Protein AF-A0A8X7RUA6-F1 (afdb_monomer)

Solvent-accessible surface area (backbone atoms only — not comparable to full-atom values): 12965 Å² total; per-residue (Å²): 114,73,71,58,54,51,52,54,50,51,52,53,50,52,54,53,58,61,66,66,67,66,80,84,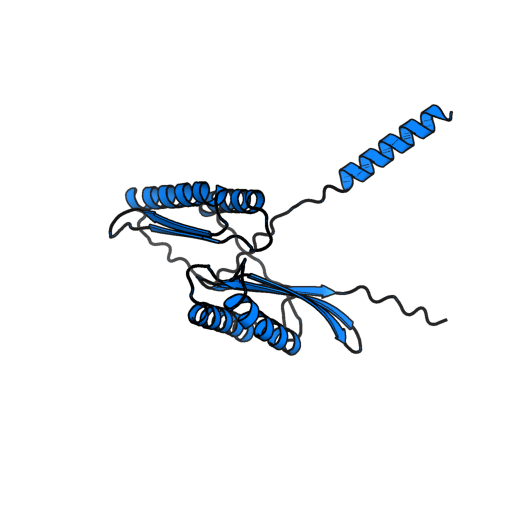72,81,81,83,81,72,79,76,96,65,88,75,74,94,74,72,82,75,45,73,65,34,53,52,14,46,53,51,23,49,51,52,48,41,63,49,19,70,80,40,60,60,52,72,35,71,25,68,54,88,91,39,54,34,78,47,69,52,76,46,69,81,88,58,53,56,69,59,36,22,52,51,47,47,53,51,62,63,44,76,82,54,90,87,87,80,85,90,82,70,76,40,84,55,70,71,59,56,57,52,54,63,61,44,45,61,54,22,35,70,42,82,97,63,39,26,44,35,76,51,74,45,82,45,80,54,100,89,49,43,32,37,43,37,39,38,41,34,39,45,86,87,48,54,47,66,58,32,44,50,45,45,50,52,35,46,44,42,46,65,76,43,79,66,42,55,18,54,55,56,52,65,40,78,45,102,57,25,36,40,35,40,37,54,42,82,48,85,73,78,78,82,77,82,126

Radius of gyration: 22.55 Å; Cα contacts (8 Å, |Δi|>4): 286; chains: 1; bounding box: 66×71×43 Å

pLDDT: mean 71.62, std 18.75, range [29.47, 96.69]

Structure (mmCIF, N/CA/C/O backbone):
data_AF-A0A8X7RUA6-F1
#
_entry.id   AF-A0A8X7RUA6-F1
#
loop_
_atom_site.group_PDB
_atom_site.id
_atom_site.type_symbol
_atom_site.label_atom_id
_atom_site.label_alt_id
_atom_site.label_comp_id
_atom_site.label_asym_id
_atom_site.label_entity_id
_atom_site.label_seq_id
_atom_site.pdbx_PDB_ins_code
_atom_site.Cartn_x
_atom_site.Cartn_y
_atom_site.Cartn_z
_atom_site.occupancy
_atom_site.B_iso_or_equiv
_atom_site.auth_seq_id
_atom_site.auth_comp_id
_atom_site.auth_asym_id
_atom_site.auth_atom_id
_atom_site.pdbx_PDB_model_num
ATOM 1 N N . MET A 1 1 ? -22.253 54.375 -2.087 1.00 59.91 1 MET A N 1
ATOM 2 C CA . MET A 1 1 ? -22.232 53.472 -0.911 1.00 59.91 1 MET A CA 1
ATOM 3 C C . MET A 1 1 ? -22.465 52.008 -1.291 1.00 59.91 1 MET A C 1
ATOM 5 O O . MET A 1 1 ? -21.627 51.181 -0.969 1.00 59.91 1 MET A O 1
ATOM 9 N N . THR A 1 2 ? -23.495 51.675 -2.072 1.00 56.97 2 THR A N 1
ATOM 10 C CA . THR A 1 2 ? -23.811 50.303 -2.539 1.00 56.97 2 THR A CA 1
ATOM 11 C C . THR A 1 2 ? -22.699 49.591 -3.330 1.00 56.97 2 THR A C 1
ATOM 13 O O . THR A 1 2 ? -22.519 48.385 -3.183 1.00 56.97 2 THR A O 1
ATOM 16 N N . ARG A 1 3 ? -21.898 50.320 -4.123 1.00 63.91 3 ARG A N 1
ATOM 17 C CA . ARG A 1 3 ? -20.756 49.747 -4.876 1.00 63.91 3 ARG A CA 1
ATOM 18 C C . ARG A 1 3 ? -19.566 49.337 -3.993 1.00 63.91 3 ARG A C 1
ATOM 20 O O . ARG A 1 3 ? -18.819 48.440 -4.349 1.00 63.91 3 ARG A O 1
ATOM 27 N N . ILE A 1 4 ? -19.398 49.973 -2.833 1.00 69.06 4 ILE A N 1
ATOM 28 C CA . ILE A 1 4 ? -18.304 49.662 -1.896 1.00 69.06 4 ILE A CA 1
ATOM 29 C C . ILE A 1 4 ? -18.658 48.411 -1.084 1.00 69.06 4 ILE A C 1
ATOM 31 O O . ILE A 1 4 ? -17.825 47.529 -0.910 1.00 69.06 4 ILE A O 1
ATOM 35 N N . ILE A 1 5 ? -19.926 48.297 -0.675 1.00 71.31 5 ILE A N 1
ATOM 36 C CA . ILE A 1 5 ? -20.456 47.144 0.067 1.00 71.31 5 ILE A CA 1
ATOM 37 C C . ILE A 1 5 ? -20.368 45.861 -0.773 1.00 71.31 5 ILE A C 1
ATOM 39 O O . ILE A 1 5 ? -19.989 44.812 -0.262 1.00 71.31 5 ILE A O 1
ATOM 43 N N . THR A 1 6 ? -20.651 45.948 -2.075 1.00 71.81 6 THR A N 1
ATOM 44 C CA . THR A 1 6 ? -20.558 44.804 -2.998 1.00 71.81 6 THR A CA 1
ATOM 45 C C . THR A 1 6 ? -19.118 44.341 -3.217 1.00 71.81 6 THR A C 1
ATOM 47 O O . THR A 1 6 ? -18.864 43.142 -3.162 1.00 71.81 6 THR A O 1
ATOM 50 N N . HIS A 1 7 ? -18.152 45.254 -3.368 1.00 72.69 7 HIS A N 1
ATOM 51 C CA . HIS A 1 7 ? -16.735 44.875 -3.435 1.00 72.69 7 HIS A CA 1
ATOM 52 C C . HIS A 1 7 ? -16.235 44.231 -2.138 1.00 72.69 7 HIS A C 1
ATOM 54 O O . HIS A 1 7 ? -15.536 43.222 -2.194 1.00 72.69 7 HIS A O 1
ATOM 60 N N . PHE A 1 8 ? -16.629 44.765 -0.979 1.00 76.62 8 PHE A N 1
ATOM 61 C CA . PHE A 1 8 ? -16.245 44.196 0.315 1.00 76.62 8 PHE A CA 1
ATOM 62 C C . PHE A 1 8 ? -16.830 42.790 0.514 1.00 76.62 8 PHE A C 1
ATOM 64 O O . PHE A 1 8 ? -16.130 41.889 0.970 1.00 76.62 8 PHE A O 1
ATOM 71 N N . ALA A 1 9 ? -18.083 42.576 0.097 1.00 79.19 9 ALA A N 1
ATOM 72 C CA . ALA A 1 9 ? -18.733 41.268 0.136 1.00 79.19 9 ALA A CA 1
ATOM 73 C C . ALA A 1 9 ? -18.056 40.242 -0.790 1.00 79.19 9 ALA A C 1
ATOM 75 O O . ALA A 1 9 ? -17.873 39.095 -0.391 1.00 79.19 9 ALA A O 1
ATOM 76 N N . ILE A 1 10 ? -17.630 40.649 -1.994 1.00 80.06 10 ILE A N 1
ATOM 77 C CA . ILE A 1 10 ? -16.912 39.771 -2.935 1.00 80.06 10 ILE A CA 1
ATOM 78 C C . ILE A 1 10 ? -15.536 39.389 -2.383 1.00 80.06 10 ILE A C 1
ATOM 80 O O . ILE A 1 10 ? -15.170 38.219 -2.428 1.00 80.06 10 ILE A O 1
ATOM 84 N N . VAL A 1 11 ? -14.788 40.343 -1.816 1.00 78.62 11 VAL A N 1
ATOM 85 C CA . VAL A 1 11 ? -13.467 40.067 -1.224 1.00 78.62 11 VAL A CA 1
ATOM 86 C C . VAL A 1 11 ? -13.588 39.117 -0.029 1.00 78.62 11 VAL A C 1
ATOM 88 O O . VAL A 1 11 ? -12.819 38.161 0.058 1.00 78.62 11 VAL A O 1
ATOM 91 N N . LEU A 1 12 ? -14.584 39.315 0.843 1.00 75.00 12 LEU A N 1
ATOM 92 C CA . LEU A 1 12 ? -14.867 38.405 1.960 1.00 75.00 12 LEU A CA 1
ATOM 93 C C . LEU A 1 12 ? -15.267 37.003 1.479 1.00 75.00 12 LEU A C 1
ATOM 95 O O . LEU A 1 12 ? -14.799 36.011 2.035 1.00 75.00 12 LEU A O 1
ATOM 99 N N . PHE A 1 13 ? -16.074 36.907 0.420 1.00 78.75 13 PHE A N 1
ATOM 100 C CA . PHE A 1 13 ? -16.460 35.628 -0.177 1.00 78.75 13 PHE A CA 1
ATOM 101 C C . PHE A 1 13 ? -15.264 34.902 -0.817 1.00 78.75 13 PHE A C 1
ATOM 103 O O . PHE A 1 13 ? -15.082 33.706 -0.601 1.00 78.75 13 PHE A O 1
ATOM 110 N N . CYS A 1 14 ? -14.390 35.614 -1.533 1.00 72.69 14 CYS A N 1
ATOM 111 C CA . CYS A 1 14 ? -13.163 35.044 -2.097 1.00 72.69 14 CYS A CA 1
ATOM 112 C C . CYS A 1 14 ? -12.181 34.579 -1.010 1.00 72.69 14 CYS A C 1
ATOM 114 O O . CYS A 1 14 ? -11.581 33.516 -1.155 1.00 72.69 14 CYS A O 1
ATOM 116 N N . PHE A 1 15 ? -12.046 35.326 0.091 1.00 73.00 15 PHE A N 1
ATOM 117 C CA . PHE A 1 15 ? -11.210 34.926 1.229 1.00 73.00 15 PHE A CA 1
ATOM 118 C C . PHE A 1 15 ? -11.770 33.673 1.927 1.00 73.00 15 PHE A C 1
ATOM 120 O O . PHE A 1 15 ? -11.013 32.775 2.296 1.00 73.00 15 PHE A O 1
ATOM 127 N N . PHE A 1 16 ? -13.100 33.560 2.028 1.00 69.19 16 PHE A N 1
ATOM 128 C CA . PHE A 1 16 ? -13.778 32.366 2.539 1.00 69.19 16 PHE A CA 1
ATOM 129 C C . PHE A 1 16 ? -13.561 31.142 1.631 1.00 69.19 16 PHE A C 1
ATOM 131 O O . PHE A 1 16 ? -13.219 30.073 2.128 1.00 69.19 16 PHE A O 1
ATOM 138 N N . LEU A 1 17 ? -13.647 31.298 0.303 1.00 66.00 17 LEU A N 1
ATOM 139 C CA . LEU A 1 17 ? -13.350 30.219 -0.653 1.00 66.00 17 LEU A CA 1
ATOM 140 C C . LEU A 1 17 ? -11.873 29.793 -0.644 1.00 66.00 17 LEU A C 1
ATOM 142 O O . LEU A 1 17 ? -11.584 28.605 -0.771 1.00 66.00 17 LEU A O 1
ATOM 146 N N . PHE A 1 18 ? -10.942 30.732 -0.454 1.00 59.47 18 PHE A N 1
ATOM 147 C CA . PHE A 1 18 ? -9.511 30.425 -0.335 1.00 59.47 18 PHE A CA 1
ATOM 148 C C . PHE A 1 18 ? -9.195 29.661 0.962 1.00 59.47 18 PHE A C 1
ATOM 150 O O . PHE A 1 18 ? -8.346 28.774 0.974 1.0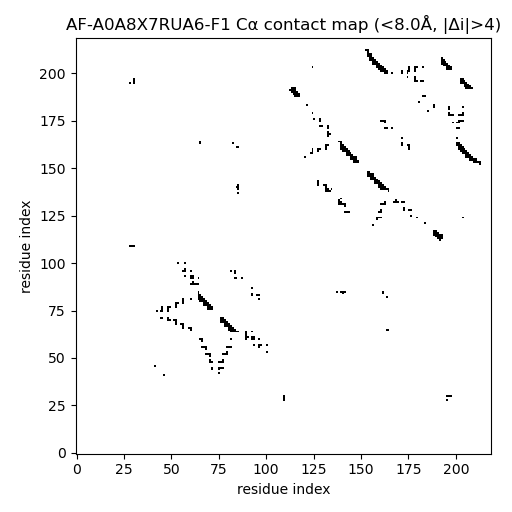0 59.47 18 PHE A O 1
ATOM 157 N N . SER A 1 19 ? -9.950 29.932 2.031 1.00 54.69 19 SER A N 1
ATOM 158 C CA . SER A 1 19 ? -9.843 29.232 3.320 1.00 54.69 19 SER A CA 1
ATOM 159 C C . SER A 1 19 ? -10.382 27.790 3.282 1.00 54.69 19 SER A C 1
ATOM 161 O O . SER A 1 19 ? -10.046 26.996 4.158 1.00 54.69 19 SER A O 1
ATOM 163 N N . LEU A 1 20 ? -11.194 27.427 2.275 1.00 48.66 20 LEU A N 1
ATOM 164 C CA . LEU A 1 20 ? -11.709 26.061 2.090 1.00 48.66 20 LEU A CA 1
ATOM 165 C C . LEU A 1 20 ? -10.706 25.099 1.426 1.00 48.66 20 LEU A C 1
ATOM 167 O O . LEU A 1 20 ? -10.980 23.898 1.358 1.00 48.66 20 LEU A O 1
ATOM 171 N N . GLN A 1 21 ? -9.534 25.568 0.983 1.00 45.78 21 GLN A N 1
ATOM 172 C CA . GLN A 1 21 ? -8.435 24.683 0.586 1.00 45.78 21 GLN A CA 1
ATOM 173 C C . GLN A 1 21 ? -7.748 24.129 1.835 1.00 45.78 21 GLN A C 1
ATOM 175 O O . GLN A 1 21 ? -6.664 24.542 2.242 1.00 45.78 21 GLN A O 1
ATOM 180 N N . THR A 1 22 ? -8.423 23.180 2.475 1.00 37.94 22 THR A N 1
ATOM 181 C CA . THR A 1 22 ? -7.826 22.383 3.535 1.00 37.94 22 THR A CA 1
ATOM 182 C C . THR A 1 22 ? -6.703 21.531 2.952 1.00 37.94 22 THR A C 1
ATOM 184 O O . THR A 1 22 ? -6.873 20.736 2.032 1.00 37.94 22 THR A O 1
ATOM 187 N N . ILE A 1 23 ? -5.522 21.780 3.500 1.00 38.12 23 ILE A N 1
ATOM 188 C CA . ILE A 1 23 ? -4.385 20.887 3.678 1.00 38.12 23 ILE A CA 1
ATOM 189 C C . ILE A 1 23 ? -4.755 19.413 3.416 1.00 38.12 23 ILE A C 1
ATOM 191 O O . ILE A 1 23 ? -5.261 18.714 4.293 1.00 38.12 23 ILE A O 1
ATOM 195 N N . SER A 1 24 ? -4.430 18.909 2.226 1.00 39.12 24 SER A N 1
ATOM 196 C CA . SER A 1 24 ? -4.314 17.468 2.000 1.00 39.12 24 SER A CA 1
ATOM 197 C C . SER A 1 24 ? -2.969 17.012 2.567 1.00 39.12 24 SER A C 1
ATOM 199 O O . SER A 1 24 ? -1.998 16.855 1.831 1.00 39.12 24 SER A O 1
ATOM 201 N N . GLN A 1 25 ? -2.881 16.852 3.888 1.00 34.72 25 GLN A N 1
ATOM 202 C CA . GLN A 1 25 ? -1.726 16.213 4.517 1.00 34.72 25 GLN A CA 1
ATOM 203 C C . GLN A 1 25 ? -1.884 14.699 4.371 1.00 34.72 25 GLN A C 1
ATOM 205 O O . GLN A 1 25 ? -2.784 14.090 4.948 1.00 34.72 25 GLN A O 1
ATOM 210 N N . SER A 1 26 ? -0.997 14.082 3.592 1.00 35.06 26 SER A N 1
ATOM 211 C CA . SER A 1 26 ? -0.749 12.651 3.694 1.00 35.06 26 SER A CA 1
ATOM 212 C C . SER A 1 26 ? -0.174 12.383 5.083 1.00 35.06 26 SER A C 1
ATOM 214 O O . SER A 1 26 ? 1.015 12.590 5.314 1.00 35.06 26 SER A O 1
ATOM 216 N N . ALA A 1 27 ? -1.014 11.956 6.024 1.00 31.92 27 ALA A N 1
ATOM 217 C CA . ALA A 1 27 ? -0.539 11.371 7.268 1.00 31.92 27 ALA A CA 1
ATOM 218 C C . ALA A 1 27 ? 0.154 10.045 6.915 1.00 31.92 27 ALA A C 1
ATOM 220 O O . ALA A 1 27 ? -0.490 9.004 6.794 1.00 31.92 27 ALA A O 1
ATOM 221 N N . GLN A 1 28 ? 1.459 10.095 6.653 1.00 37.16 28 GLN A N 1
ATOM 222 C CA . GLN A 1 28 ? 2.280 8.897 6.539 1.00 37.16 28 GLN A CA 1
ATOM 223 C C . GLN A 1 28 ? 2.553 8.402 7.959 1.00 37.16 28 GLN A C 1
ATOM 225 O O . GLN A 1 28 ? 3.429 8.908 8.653 1.00 37.16 28 GLN A O 1
ATOM 230 N N . MET A 1 29 ? 1.738 7.444 8.399 1.00 31.95 29 MET A N 1
ATOM 231 C CA . MET A 1 29 ? 1.913 6.729 9.658 1.00 31.95 29 MET A CA 1
ATOM 232 C C . MET A 1 29 ? 2.635 5.410 9.359 1.00 31.95 29 MET A C 1
ATOM 234 O O . MET A 1 29 ? 2.084 4.532 8.691 1.00 31.95 29 MET A O 1
ATOM 238 N N . SER A 1 30 ? 3.875 5.288 9.830 1.00 39.81 30 SER A N 1
ATOM 239 C CA . SER A 1 30 ? 4.632 4.035 9.854 1.00 39.81 30 SER A CA 1
ATOM 240 C C . SER A 1 30 ? 4.746 3.581 11.304 1.00 39.81 30 SER A C 1
ATOM 242 O O . SER A 1 30 ? 5.329 4.285 12.124 1.00 39.81 30 SER A O 1
ATOM 244 N N . SER A 1 31 ? 4.178 2.423 11.628 1.00 37.16 31 SER A N 1
ATOM 245 C CA . SER A 1 31 ? 4.476 1.697 12.862 1.00 37.16 31 SER A CA 1
ATOM 246 C C . SER A 1 31 ? 5.355 0.505 12.495 1.00 37.16 31 SER A C 1
ATOM 248 O O . SER A 1 31 ? 4.853 -0.566 12.154 1.00 37.16 31 SER A O 1
ATOM 250 N N . GLY A 1 32 ? 6.668 0.715 12.497 1.00 37.06 32 GLY A N 1
ATOM 251 C CA . GLY A 1 32 ? 7.648 -0.344 12.283 1.00 37.06 32 GLY A CA 1
ATOM 252 C C . GLY A 1 32 ? 8.214 -0.826 13.612 1.00 37.06 32 GLY A C 1
ATOM 253 O O . GLY A 1 32 ? 9.094 -0.182 14.174 1.00 37.06 32 GLY A O 1
ATOM 254 N N . CYS A 1 33 ? 7.741 -1.972 14.101 1.00 30.22 33 CYS A N 1
ATOM 255 C CA . CYS A 1 33 ? 8.529 -2.808 15.002 1.00 30.22 33 CYS A CA 1
ATOM 256 C C . CYS A 1 33 ? 9.474 -3.655 14.147 1.00 30.22 33 CYS A C 1
ATOM 258 O O . CYS A 1 33 ? 9.224 -4.835 13.967 1.00 30.22 33 CYS A O 1
ATOM 260 N N . ASP A 1 34 ? 10.531 -3.049 13.614 1.00 35.06 34 ASP A N 1
ATOM 261 C CA . ASP A 1 34 ? 11.691 -3.783 13.112 1.00 35.06 34 ASP A CA 1
ATOM 262 C C . ASP A 1 34 ? 12.943 -2.972 13.443 1.00 35.06 34 ASP A C 1
ATOM 264 O O . ASP A 1 34 ? 13.128 -1.843 12.988 1.00 35.06 34 ASP A O 1
ATOM 268 N N . GLN A 1 35 ? 13.801 -3.541 14.289 1.00 35.97 35 GLN A N 1
ATOM 269 C CA . GLN A 1 35 ? 15.163 -3.054 14.469 1.00 35.97 35 GLN A CA 1
ATOM 270 C C . GLN A 1 35 ? 15.923 -3.445 13.199 1.00 35.97 35 GLN A C 1
ATOM 272 O O . GLN A 1 35 ? 16.265 -4.615 13.030 1.00 35.97 35 GLN A O 1
ATOM 277 N N . VAL A 1 36 ? 16.150 -2.500 12.284 1.00 43.94 36 VAL A N 1
ATOM 278 C CA . VAL A 1 36 ? 17.004 -2.748 11.116 1.00 43.94 36 VAL A CA 1
ATOM 279 C C . VAL A 1 36 ? 18.427 -2.994 11.634 1.00 43.94 36 VAL A C 1
ATOM 281 O O . VAL A 1 36 ? 18.983 -2.112 12.288 1.00 43.94 36 VAL A O 1
ATOM 284 N N . PRO A 1 37 ? 19.034 -4.172 11.399 1.00 38.78 37 PRO A N 1
ATOM 285 C CA . PRO A 1 37 ? 20.406 -4.408 11.810 1.00 38.78 37 PRO A CA 1
ATOM 286 C C . PRO A 1 37 ? 21.337 -3.487 11.018 1.00 38.78 37 PRO A C 1
ATOM 288 O O . PRO A 1 37 ? 21.406 -3.543 9.790 1.00 38.78 37 PRO A O 1
ATOM 291 N N . ASP A 1 38 ? 22.071 -2.660 11.755 1.00 44.69 38 ASP A N 1
ATOM 292 C CA . ASP A 1 38 ? 22.858 -1.517 11.279 1.00 44.69 38 ASP A CA 1
ATOM 293 C C . ASP A 1 38 ? 24.170 -1.912 10.563 1.00 44.69 38 ASP A C 1
ATOM 295 O O . ASP A 1 38 ? 25.172 -1.203 10.597 1.00 44.69 38 ASP A O 1
ATOM 299 N N . ASN A 1 39 ? 24.216 -3.102 9.954 1.00 44.41 39 ASN A N 1
ATOM 300 C CA . ASN A 1 39 ? 25.465 -3.695 9.471 1.00 44.41 39 ASN A CA 1
ATOM 301 C C . ASN A 1 39 ? 25.353 -4.385 8.104 1.00 44.41 39 ASN A C 1
ATOM 303 O O . ASN A 1 39 ? 26.051 -5.360 7.821 1.00 44.41 39 ASN A O 1
ATOM 307 N N . PHE A 1 40 ? 24.491 -3.872 7.221 1.00 50.03 40 PHE A N 1
ATOM 308 C CA . PHE A 1 40 ? 24.599 -4.191 5.798 1.00 50.03 40 PHE A CA 1
ATOM 309 C C . PHE A 1 40 ? 25.682 -3.315 5.169 1.00 50.03 40 PHE A C 1
ATOM 311 O O . PHE A 1 40 ? 25.494 -2.116 4.967 1.00 50.03 40 PHE A O 1
ATOM 318 N N . ASN A 1 41 ? 26.822 -3.927 4.841 1.00 50.66 41 ASN A N 1
ATOM 319 C CA . ASN A 1 41 ? 27.871 -3.302 4.041 1.00 50.66 41 ASN A CA 1
ATOM 320 C C . ASN A 1 41 ? 27.292 -2.946 2.658 1.00 50.66 41 ASN A C 1
ATOM 322 O O . ASN A 1 41 ? 27.196 -3.800 1.772 1.00 50.66 41 ASN A O 1
ATOM 326 N N . LYS A 1 42 ? 26.832 -1.698 2.498 1.00 58.00 42 LYS A N 1
ATOM 327 C CA . LYS A 1 42 ? 26.242 -1.174 1.261 1.00 58.00 42 LYS A CA 1
ATOM 328 C C . LYS A 1 42 ? 27.333 -1.111 0.194 1.00 58.00 42 LYS A C 1
ATOM 330 O O . LYS A 1 42 ? 28.024 -0.105 0.059 1.00 58.00 42 LYS A O 1
ATOM 335 N N . SER A 1 43 ? 27.507 -2.186 -0.574 1.00 66.12 43 SER A N 1
ATOM 336 C CA . SER A 1 43 ? 28.325 -2.117 -1.784 1.00 66.12 43 SER A CA 1
ATOM 337 C C . SER A 1 43 ? 27.755 -1.030 -2.708 1.00 66.12 43 SER A C 1
ATOM 339 O O . SER A 1 43 ? 26.537 -0.830 -2.761 1.00 66.12 43 SER A O 1
ATOM 341 N N . SER A 1 44 ? 28.606 -0.336 -3.468 1.00 69.25 44 SER A N 1
ATOM 342 C CA . SER A 1 44 ? 28.145 0.663 -4.449 1.00 69.25 44 SER A CA 1
ATOM 343 C C . SER A 1 44 ? 27.145 0.065 -5.450 1.00 69.25 44 SER A C 1
ATOM 345 O O . SER A 1 44 ? 26.199 0.733 -5.864 1.00 69.25 44 SER A O 1
ATOM 347 N N . SER A 1 45 ? 27.292 -1.228 -5.767 1.00 84.56 45 SER A N 1
ATOM 348 C CA . SER A 1 45 ? 26.344 -1.969 -6.601 1.00 84.56 45 SER A CA 1
ATOM 349 C C . SER A 1 45 ? 24.974 -2.174 -5.945 1.00 84.56 45 SER A C 1
ATOM 351 O O . SER A 1 45 ? 23.965 -2.050 -6.628 1.00 84.56 45 SER A O 1
ATOM 353 N N . TYR A 1 46 ? 24.902 -2.427 -4.632 1.00 81.94 46 TYR A N 1
ATOM 354 C CA . TYR A 1 46 ? 23.627 -2.579 -3.923 1.00 81.94 46 TYR A CA 1
ATOM 355 C C . TYR A 1 46 ? 22.843 -1.263 -3.894 1.00 81.94 46 TYR A C 1
ATOM 357 O O . TYR A 1 46 ? 21.655 -1.242 -4.204 1.00 81.94 46 TYR A O 1
ATOM 365 N N . GLN A 1 47 ? 23.526 -0.151 -3.613 1.00 83.06 47 GLN A N 1
ATOM 366 C CA . GLN A 1 47 ? 22.919 1.181 -3.634 1.00 83.06 47 GLN A CA 1
ATOM 367 C C . GLN A 1 47 ? 22.390 1.549 -5.033 1.00 83.06 47 GLN A C 1
ATOM 369 O O . GLN A 1 47 ? 21.249 1.987 -5.163 1.00 83.06 47 GLN A O 1
ATOM 374 N N . SER A 1 48 ? 23.167 1.290 -6.092 1.00 89.50 48 SER A N 1
ATOM 375 C CA . SER A 1 48 ? 22.718 1.505 -7.477 1.00 89.50 48 SER A CA 1
ATOM 376 C C . SER A 1 48 ? 21.507 0.630 -7.848 1.00 89.50 48 SER A C 1
ATOM 378 O O . SER A 1 48 ? 20.594 1.081 -8.548 1.00 89.50 48 SER A O 1
ATOM 380 N N . ASN A 1 49 ? 21.439 -0.600 -7.325 1.00 90.25 49 ASN A N 1
ATOM 381 C CA . ASN A 1 49 ? 20.278 -1.473 -7.507 1.00 90.25 49 ASN A CA 1
ATOM 382 C C . ASN A 1 49 ? 19.035 -0.938 -6.773 1.00 90.25 49 ASN A C 1
ATOM 384 O O . ASN A 1 49 ? 17.940 -1.020 -7.331 1.00 90.25 49 ASN A O 1
ATOM 388 N N . ILE A 1 50 ? 19.184 -0.337 -5.581 1.00 87.00 50 ILE A N 1
ATOM 389 C CA . ILE A 1 50 ? 18.086 0.367 -4.891 1.00 87.00 50 ILE A CA 1
ATOM 390 C C . ILE A 1 50 ? 17.567 1.503 -5.770 1.00 87.00 50 ILE A C 1
ATOM 392 O O . ILE A 1 50 ? 16.375 1.550 -6.059 1.00 87.00 50 ILE A O 1
ATOM 396 N N . GLU A 1 51 ? 18.441 2.385 -6.249 1.00 90.56 51 GLU A N 1
ATOM 397 C CA . GLU A 1 51 ? 18.047 3.525 -7.089 1.00 90.56 51 GLU A CA 1
ATOM 398 C C . GLU A 1 51 ? 17.336 3.080 -8.374 1.00 90.56 51 GLU A C 1
ATOM 400 O O . GLU A 1 51 ? 16.310 3.653 -8.753 1.00 90.56 51 GLU A O 1
ATOM 405 N N . THR A 1 52 ? 17.817 1.999 -8.995 1.00 94.88 52 THR A N 1
ATOM 406 C CA . THR A 1 52 ? 17.186 1.388 -10.174 1.00 94.88 52 THR A CA 1
ATOM 407 C C . THR A 1 52 ? 15.776 0.885 -9.861 1.00 94.88 52 THR A C 1
ATOM 409 O O . THR A 1 52 ? 14.834 1.161 -10.613 1.00 94.88 52 THR A O 1
ATOM 412 N N . VAL A 1 53 ? 15.602 0.177 -8.739 1.00 95.25 53 VAL A N 1
ATOM 413 C CA . VAL A 1 53 ? 14.290 -0.302 -8.280 1.00 95.25 53 VAL A CA 1
ATOM 414 C C . VAL A 1 53 ? 13.356 0.876 -7.999 1.00 95.25 53 VAL A C 1
ATOM 416 O O . VAL A 1 53 ? 12.248 0.899 -8.533 1.00 95.25 53 VAL A O 1
ATOM 419 N N . LEU A 1 54 ? 13.796 1.880 -7.236 1.00 93.38 54 LEU A N 1
ATOM 420 C CA . LEU A 1 54 ? 12.976 3.047 -6.891 1.00 93.38 54 LEU A CA 1
ATOM 421 C C . LEU A 1 54 ? 12.556 3.843 -8.131 1.00 93.38 54 LEU A C 1
ATOM 423 O O . LEU A 1 54 ? 11.384 4.200 -8.258 1.00 93.38 54 LEU A O 1
ATOM 427 N N . SER A 1 55 ? 13.473 4.058 -9.079 1.00 95.25 55 SER A N 1
ATOM 428 C CA . SER A 1 55 ? 13.163 4.713 -10.355 1.00 95.25 55 SER A CA 1
ATOM 429 C C . SER A 1 55 ? 12.129 3.923 -11.158 1.00 95.25 55 SER A C 1
ATOM 431 O O . SER A 1 55 ? 11.146 4.491 -11.623 1.00 95.25 55 SER A O 1
ATOM 433 N N . THR A 1 56 ? 12.304 2.603 -11.267 1.00 96.69 56 THR A N 1
ATOM 434 C CA . THR A 1 56 ? 11.377 1.737 -12.011 1.00 96.69 56 THR A CA 1
ATOM 435 C C . THR A 1 56 ? 9.972 1.759 -11.405 1.00 96.69 56 THR A C 1
ATOM 437 O O . THR A 1 56 ? 8.978 1.815 -12.130 1.00 96.69 56 THR A O 1
ATOM 440 N N . LEU A 1 57 ? 9.866 1.712 -10.074 1.00 95.50 57 LEU A N 1
ATOM 441 C CA . LEU A 1 57 ? 8.580 1.747 -9.373 1.00 95.50 57 LEU A CA 1
ATOM 442 C C . LEU A 1 57 ? 7.874 3.093 -9.553 1.00 95.50 57 LEU A C 1
ATOM 444 O O . LEU A 1 57 ? 6.669 3.122 -9.807 1.00 95.50 57 LEU A O 1
ATOM 448 N N . ARG A 1 58 ? 8.631 4.191 -9.486 1.00 94.25 58 ARG A N 1
ATOM 449 C CA . ARG A 1 58 ? 8.137 5.540 -9.758 1.00 94.25 58 ARG A CA 1
ATOM 450 C C . ARG A 1 58 ? 7.522 5.631 -11.155 1.00 94.25 58 ARG A C 1
ATOM 452 O O . ARG A 1 58 ? 6.369 6.032 -11.280 1.00 94.25 58 ARG A O 1
ATOM 459 N N . ASP A 1 59 ? 8.231 5.167 -12.178 1.00 95.38 59 ASP A N 1
ATOM 460 C CA . ASP A 1 59 ? 7.751 5.235 -13.561 1.00 95.38 59 ASP A CA 1
ATOM 461 C C . ASP A 1 59 ? 6.505 4.347 -13.771 1.00 95.38 59 ASP A C 1
ATOM 463 O O . ASP A 1 59 ? 5.528 4.756 -14.401 1.00 95.38 59 ASP A O 1
ATOM 467 N N . ARG A 1 60 ? 6.471 3.154 -13.159 1.00 95.94 60 ARG A N 1
ATOM 468 C CA . ARG A 1 60 ? 5.302 2.252 -13.212 1.00 95.94 60 ARG A CA 1
ATOM 469 C C . ARG A 1 60 ? 4.068 2.811 -12.495 1.00 95.94 60 ARG A C 1
ATOM 471 O O . ARG A 1 60 ? 2.947 2.492 -12.897 1.00 95.94 60 ARG A O 1
ATOM 478 N N . SER A 1 61 ? 4.243 3.667 -11.488 1.00 92.88 61 SER A N 1
ATOM 479 C CA . SER A 1 61 ? 3.134 4.287 -10.743 1.00 92.88 61 SER A CA 1
ATOM 480 C C . SER A 1 61 ? 2.252 5.210 -11.590 1.00 92.88 61 SER A C 1
ATOM 482 O O . SER A 1 61 ? 1.078 5.400 -11.275 1.00 92.88 61 SER A O 1
ATOM 484 N N . ALA A 1 62 ? 2.765 5.723 -12.713 1.00 92.88 62 ALA A N 1
ATOM 485 C CA . ALA A 1 62 ? 1.965 6.494 -13.664 1.00 92.88 62 ALA A CA 1
ATOM 486 C C . ALA A 1 62 ? 0.889 5.638 -14.364 1.00 92.88 62 ALA A C 1
ATOM 488 O O . ALA A 1 62 ? -0.111 6.158 -14.869 1.00 92.88 62 ALA A O 1
ATOM 489 N N . HIS A 1 63 ? 1.079 4.316 -14.394 1.00 90.31 63 HIS A N 1
ATOM 490 C CA . HIS A 1 63 ? 0.277 3.395 -15.196 1.00 90.31 63 HIS A CA 1
ATOM 491 C C . HIS A 1 63 ? -0.547 2.404 -14.372 1.00 90.31 63 HIS A C 1
ATOM 493 O O . HIS A 1 63 ? -1.479 1.810 -14.914 1.00 90.31 63 HIS A O 1
ATOM 499 N N . GLY A 1 64 ? -0.267 2.249 -13.078 1.00 86.81 64 GLY A N 1
ATOM 500 C CA . GLY A 1 64 ? -0.970 1.294 -12.227 1.00 86.81 64 GLY A CA 1
ATOM 501 C C . GLY A 1 64 ? -0.913 1.647 -10.746 1.00 86.81 64 GLY A C 1
ATOM 502 O O . GLY A 1 64 ? -0.101 2.455 -10.311 1.00 86.81 64 GLY A O 1
ATOM 503 N N . SER A 1 65 ? -1.789 1.013 -9.968 1.00 87.75 65 SER A N 1
ATOM 504 C CA . SER A 1 65 ? -1.849 1.127 -8.505 1.00 87.75 65 SER A CA 1
ATOM 505 C C . SER A 1 65 ? -0.978 0.098 -7.779 1.00 87.75 65 SER A C 1
ATOM 507 O O . SER A 1 65 ? -0.905 0.111 -6.553 1.00 87.75 65 SER A O 1
ATOM 509 N N . TYR A 1 66 ? -0.304 -0.779 -8.523 1.00 89.94 66 TYR A N 1
ATOM 510 C CA . TYR A 1 66 ? 0.613 -1.781 -8.002 1.00 89.94 66 TYR A CA 1
ATOM 511 C C . TYR A 1 66 ? 1.669 -2.132 -9.049 1.00 89.94 66 TYR A C 1
ATOM 513 O O . TYR A 1 66 ? 1.343 -2.324 -10.223 1.00 89.94 66 TYR A O 1
ATOM 521 N N . ALA A 1 67 ? 2.918 -2.274 -8.612 1.00 91.19 67 ALA A N 1
ATOM 522 C CA . ALA A 1 67 ? 3.953 -2.956 -9.374 1.00 91.19 67 ALA A CA 1
ATOM 523 C C . ALA A 1 67 ? 5.066 -3.460 -8.453 1.00 91.19 67 ALA A C 1
ATOM 525 O O . ALA A 1 67 ? 5.315 -2.907 -7.382 1.00 91.19 67 ALA A O 1
ATOM 526 N N . ASN A 1 68 ? 5.785 -4.473 -8.924 1.00 93.00 68 ASN A N 1
ATOM 527 C CA . ASN A 1 68 ? 7.059 -4.907 -8.362 1.00 93.00 68 ASN A CA 1
ATOM 528 C C . ASN A 1 68 ? 8.218 -4.468 -9.268 1.00 93.00 68 ASN A C 1
ATOM 530 O O . ASN A 1 68 ? 8.007 -4.083 -10.418 1.00 93.00 68 ASN A O 1
ATOM 534 N N . ALA A 1 69 ? 9.439 -4.501 -8.751 1.00 95.00 69 ALA A N 1
ATOM 535 C CA . ALA A 1 69 ? 10.665 -4.331 -9.514 1.00 95.00 69 ALA A CA 1
ATOM 536 C C . ALA A 1 69 ? 11.803 -5.094 -8.830 1.00 95.00 69 ALA A C 1
ATOM 538 O O . ALA A 1 69 ? 11.826 -5.262 -7.607 1.00 95.00 69 ALA A O 1
ATOM 539 N N . THR A 1 70 ? 12.757 -5.547 -9.633 1.00 95.25 70 THR A N 1
ATOM 540 C CA . THR A 1 70 ? 13.954 -6.241 -9.162 1.00 95.25 70 THR A CA 1
ATOM 541 C C . THR A 1 70 ? 15.147 -5.724 -9.943 1.00 95.25 70 THR A C 1
ATOM 543 O O . THR A 1 70 ? 15.047 -5.541 -11.157 1.00 95.25 70 THR A O 1
ATOM 546 N N . ALA A 1 71 ? 16.262 -5.486 -9.261 1.00 95.50 71 ALA A N 1
ATOM 547 C CA . ALA A 1 71 ? 17.514 -5.098 -9.897 1.00 95.50 71 ALA A CA 1
ATOM 548 C C . ALA A 1 71 ? 18.700 -5.809 -9.247 1.00 95.50 71 ALA A C 1
ATOM 550 O O . ALA A 1 71 ? 18.676 -6.134 -8.059 1.00 95.50 71 ALA A O 1
ATOM 551 N N . GLY A 1 72 ? 19.754 -6.010 -10.032 1.00 91.88 72 GLY A N 1
ATOM 552 C CA . GLY A 1 72 ? 20.979 -6.653 -9.579 1.00 91.88 72 GLY A CA 1
ATOM 553 C C . GLY A 1 72 ? 20.962 -8.176 -9.652 1.00 91.88 72 GLY A C 1
ATOM 554 O O . GLY A 1 72 ? 19.967 -8.812 -9.987 1.00 91.88 72 GLY A O 1
ATOM 555 N N . LEU A 1 73 ? 22.113 -8.751 -9.314 1.00 90.88 73 LEU A N 1
ATOM 556 C CA . LEU A 1 73 ? 22.356 -10.189 -9.217 1.00 90.88 73 LEU A CA 1
ATOM 557 C C . LEU A 1 73 ? 22.881 -10.518 -7.820 1.00 90.88 73 LEU A C 1
ATOM 559 O O . LEU A 1 73 ? 23.336 -9.621 -7.105 1.00 90.88 73 LEU A O 1
ATOM 563 N N . SER A 1 74 ? 22.795 -11.787 -7.421 1.00 83.69 74 SER A N 1
ATOM 564 C CA . SER A 1 74 ? 23.310 -12.247 -6.127 1.00 83.69 74 SER A CA 1
ATOM 565 C C . SER A 1 74 ? 24.792 -11.860 -5.973 1.00 83.69 74 SER A C 1
ATOM 567 O O . SER A 1 74 ? 25.551 -12.041 -6.928 1.00 83.69 74 SER A O 1
ATOM 569 N N . PRO A 1 75 ? 25.227 -11.309 -4.823 1.00 83.31 75 PRO A N 1
ATOM 570 C CA . PRO A 1 75 ? 24.478 -11.130 -3.571 1.00 83.31 75 PRO A CA 1
ATOM 571 C C . PRO A 1 75 ? 23.754 -9.774 -3.437 1.00 83.31 75 PRO A C 1
ATOM 573 O O . PRO A 1 75 ? 23.096 -9.535 -2.433 1.00 83.31 75 PRO A O 1
ATOM 576 N N . ASN A 1 76 ? 23.858 -8.878 -4.423 1.00 84.25 76 ASN A N 1
ATOM 577 C CA . ASN A 1 76 ? 23.366 -7.495 -4.346 1.00 84.25 76 ASN A CA 1
ATOM 578 C C . ASN A 1 76 ? 21.965 -7.305 -4.955 1.00 84.25 76 ASN A C 1
ATOM 580 O O . ASN A 1 76 ? 21.628 -6.198 -5.374 1.00 84.25 76 ASN A O 1
ATOM 584 N N . THR A 1 77 ? 21.167 -8.366 -5.078 1.00 86.25 77 THR A N 1
ATOM 585 C CA . THR A 1 77 ? 19.818 -8.264 -5.652 1.00 86.25 77 THR A CA 1
ATOM 586 C C . THR A 1 77 ? 18.907 -7.465 -4.728 1.00 86.25 77 THR A C 1
ATOM 588 O O . THR A 1 77 ? 18.834 -7.743 -3.534 1.00 86.25 77 THR A O 1
ATOM 591 N N . VAL A 1 78 ? 18.188 -6.499 -5.290 1.00 87.50 78 VAL A N 1
ATOM 592 C CA . VAL A 1 78 ? 17.202 -5.680 -4.585 1.00 87.50 78 VAL A CA 1
ATOM 593 C C . VAL A 1 78 ? 15.825 -5.995 -5.142 1.00 87.50 78 VAL A C 1
ATOM 595 O O . VAL A 1 78 ? 15.624 -5.989 -6.357 1.00 87.50 78 VAL A O 1
ATOM 598 N N . TYR A 1 79 ? 14.874 -6.229 -4.245 1.00 89.69 79 TYR A N 1
ATOM 599 C CA . TYR A 1 79 ? 13.461 -6.399 -4.561 1.00 89.69 79 TYR A CA 1
ATOM 600 C C . TYR A 1 79 ? 12.688 -5.223 -3.976 1.00 89.69 79 TYR A C 1
ATOM 602 O O . TYR A 1 79 ? 12.919 -4.836 -2.833 1.00 89.69 79 TYR A O 1
ATOM 610 N N . GLY A 1 80 ? 11.756 -4.667 -4.742 1.00 88.19 80 GLY A N 1
ATOM 611 C CA . GLY A 1 80 ? 10.881 -3.604 -4.266 1.00 88.19 80 GLY A CA 1
ATOM 612 C C . GLY A 1 80 ? 9.499 -3.691 -4.887 1.00 88.19 80 GLY A C 1
ATOM 613 O O . GLY A 1 80 ? 9.295 -4.311 -5.933 1.00 88.19 80 GLY A O 1
ATOM 614 N N . MET A 1 81 ? 8.537 -3.055 -4.233 1.00 90.75 81 MET A N 1
ATOM 615 C CA . MET A 1 81 ? 7.185 -2.911 -4.751 1.00 90.75 81 MET A CA 1
ATOM 616 C C . MET A 1 81 ? 6.505 -1.670 -4.202 1.00 90.75 81 MET A C 1
ATOM 618 O O . MET A 1 81 ? 6.883 -1.168 -3.146 1.00 90.75 81 MET A O 1
ATOM 622 N N . PHE A 1 82 ? 5.477 -1.210 -4.911 1.00 89.25 82 PHE A N 1
ATOM 623 C CA . PHE A 1 82 ? 4.523 -0.245 -4.384 1.00 89.25 82 PHE A CA 1
ATOM 624 C C . PHE A 1 82 ? 3.107 -0.809 -4.473 1.00 89.25 82 PHE A C 1
ATOM 626 O O . PHE A 1 82 ? 2.784 -1.590 -5.371 1.00 89.25 82 PHE A O 1
ATOM 633 N N . LEU A 1 83 ? 2.262 -0.369 -3.548 1.00 87.75 83 LEU A N 1
ATOM 634 C CA . LEU A 1 83 ? 0.833 -0.628 -3.546 1.00 87.75 83 LEU A CA 1
ATOM 635 C C . LEU A 1 83 ? 0.122 0.645 -3.087 1.00 87.75 83 LEU A C 1
ATOM 637 O O . LEU A 1 83 ? 0.328 1.113 -1.970 1.00 87.75 83 LEU A O 1
ATOM 641 N N . CYS A 1 84 ? -0.700 1.208 -3.960 1.00 87.44 84 CYS A N 1
ATOM 642 C CA . CYS A 1 84 ? -1.539 2.357 -3.657 1.00 87.44 84 CYS A CA 1
ATOM 643 C C . CYS A 1 84 ? -2.868 1.916 -3.048 1.00 87.44 84 CYS A C 1
ATOM 645 O O . CYS A 1 84 ? -3.345 0.810 -3.306 1.00 87.44 84 CYS A O 1
ATOM 647 N N . ARG A 1 85 ? -3.491 2.805 -2.271 1.00 86.44 85 ARG A N 1
ATOM 648 C CA . ARG A 1 85 ? -4.840 2.588 -1.738 1.00 86.44 85 ARG A CA 1
ATOM 649 C C . ARG A 1 85 ? -5.848 2.413 -2.885 1.00 86.44 85 ARG A C 1
ATOM 651 O O . ARG A 1 85 ? -5.694 3.029 -3.938 1.00 86.44 85 ARG A O 1
ATOM 658 N N . GLY A 1 86 ? -6.845 1.547 -2.715 1.00 83.50 86 GLY A N 1
ATOM 659 C CA . GLY A 1 86 ? -7.741 1.153 -3.815 1.00 83.50 86 GLY A CA 1
ATOM 660 C C . GLY A 1 86 ? -8.719 2.236 -4.294 1.00 83.50 86 GLY A C 1
ATOM 661 O O . GLY A 1 86 ? -9.269 2.121 -5.383 1.00 83.50 86 GLY A O 1
ATOM 662 N N . ASP A 1 87 ? -8.921 3.284 -3.504 1.00 83.00 87 ASP A N 1
ATOM 663 C CA . ASP A 1 87 ? -9.888 4.375 -3.698 1.00 83.00 87 ASP A CA 1
ATOM 664 C C . ASP A 1 87 ? -9.265 5.677 -4.243 1.00 83.00 87 ASP A C 1
ATOM 666 O O . ASP A 1 87 ? -9.986 6.644 -4.490 1.00 83.00 87 ASP A O 1
ATOM 670 N N . ILE A 1 88 ? -7.940 5.746 -4.419 1.00 82.12 88 ILE A N 1
ATOM 671 C CA . ILE A 1 88 ? -7.267 6.969 -4.883 1.00 82.12 88 ILE A CA 1
ATOM 672 C C . ILE A 1 88 ? -7.045 6.972 -6.397 1.00 82.12 88 ILE A C 1
ATOM 674 O O . ILE A 1 88 ? -6.866 5.939 -7.042 1.00 82.12 88 ILE A O 1
ATOM 678 N N . SER A 1 89 ? -7.009 8.173 -6.981 1.00 88.06 89 SER A N 1
ATOM 679 C CA . SER A 1 89 ? -6.737 8.340 -8.411 1.00 88.06 89 SER A CA 1
ATOM 680 C C . SER A 1 89 ? -5.313 7.902 -8.783 1.00 88.06 89 SER A C 1
ATOM 682 O O . SER A 1 89 ? -4.399 7.958 -7.958 1.00 88.06 89 SER A O 1
ATOM 684 N N . ARG A 1 90 ? -5.084 7.561 -10.060 1.00 87.44 90 ARG A N 1
ATOM 685 C CA . ARG A 1 90 ? -3.733 7.257 -10.579 1.00 87.44 90 ARG A CA 1
ATOM 686 C C . ARG A 1 90 ? -2.735 8.394 -10.348 1.00 87.44 90 ARG A C 1
ATOM 688 O O . ARG A 1 90 ? -1.593 8.130 -10.000 1.00 87.44 90 ARG A O 1
ATOM 695 N N . ALA A 1 91 ? -3.169 9.646 -10.487 1.00 89.75 91 ALA A N 1
ATOM 696 C CA . ALA A 1 91 ? -2.313 10.803 -10.233 1.00 89.75 91 ALA A CA 1
ATOM 697 C C . ALA A 1 91 ? -1.933 10.907 -8.747 1.00 89.75 91 ALA A C 1
ATOM 699 O O . ALA A 1 91 ? -0.767 11.095 -8.412 1.00 89.75 91 ALA A O 1
ATOM 700 N N . SER A 1 92 ? -2.903 10.716 -7.848 1.00 89.25 92 SER A N 1
ATOM 701 C CA . SER A 1 92 ? -2.665 10.688 -6.399 1.00 89.25 92 SER A CA 1
ATOM 702 C C . SER A 1 92 ? -1.741 9.534 -5.997 1.00 89.25 92 SER A C 1
ATOM 704 O O . SER A 1 92 ? -0.842 9.727 -5.183 1.00 89.25 92 SER A O 1
ATOM 706 N N . CYS A 1 93 ? -1.937 8.357 -6.597 1.00 89.31 93 CYS A N 1
ATOM 707 C CA . CYS A 1 93 ? -1.079 7.189 -6.417 1.00 89.31 93 CYS A CA 1
ATOM 708 C C . CYS A 1 93 ? 0.357 7.480 -6.859 1.00 89.31 93 CYS A C 1
ATOM 710 O O . CYS A 1 93 ? 1.279 7.314 -6.065 1.00 89.31 93 CYS A O 1
ATOM 712 N N . SER A 1 94 ? 0.543 7.987 -8.080 1.00 91.38 94 SER A N 1
ATOM 713 C CA . SER A 1 94 ? 1.863 8.331 -8.605 1.00 91.38 94 SER A CA 1
ATOM 714 C C . SER A 1 94 ? 2.581 9.336 -7.704 1.00 91.38 94 SER A C 1
ATOM 716 O O . SER A 1 94 ? 3.687 9.064 -7.246 1.00 91.38 94 SER A O 1
ATOM 718 N N . ASN A 1 95 ? 1.916 10.425 -7.312 1.00 89.38 95 ASN A N 1
ATOM 719 C CA . ASN A 1 95 ? 2.496 11.402 -6.388 1.00 89.38 95 ASN A CA 1
ATOM 720 C C . ASN A 1 95 ? 2.910 10.770 -5.048 1.00 89.38 95 ASN A C 1
ATOM 722 O O . ASN A 1 95 ? 3.997 11.053 -4.549 1.00 89.38 95 ASN A O 1
ATOM 726 N N . CYS A 1 96 ? 2.084 9.880 -4.488 1.00 87.88 96 CYS A N 1
ATOM 727 C CA . CYS A 1 96 ? 2.398 9.177 -3.244 1.00 87.88 96 CYS A CA 1
ATOM 728 C C . CYS A 1 96 ? 3.636 8.279 -3.387 1.00 87.88 96 CYS A C 1
ATOM 730 O O . CYS A 1 96 ? 4.518 8.321 -2.528 1.00 87.88 96 CYS A O 1
ATOM 732 N N . VAL A 1 97 ? 3.745 7.524 -4.486 1.00 87.25 97 VAL A N 1
ATOM 733 C CA . VAL A 1 97 ? 4.919 6.686 -4.770 1.00 87.25 97 VAL A CA 1
ATOM 734 C C . VAL A 1 97 ? 6.167 7.551 -4.926 1.00 87.25 97 VAL A C 1
ATOM 736 O O . VAL A 1 97 ? 7.184 7.254 -4.307 1.00 87.25 97 VAL A O 1
ATOM 739 N N . HIS A 1 98 ? 6.092 8.657 -5.673 1.00 89.50 98 HIS A N 1
ATOM 740 C CA . HIS A 1 98 ? 7.203 9.601 -5.809 1.00 89.50 98 HIS A CA 1
ATOM 741 C C . HIS A 1 98 ? 7.681 10.110 -4.441 1.00 89.50 98 HIS A C 1
ATOM 743 O O . HIS A 1 98 ? 8.862 9.972 -4.123 1.00 89.50 98 HIS A O 1
ATOM 749 N N . SER A 1 99 ? 6.777 10.637 -3.610 1.00 83.56 99 SER A N 1
ATOM 750 C CA . SER A 1 99 ? 7.119 11.114 -2.265 1.00 83.56 99 SER A CA 1
ATOM 751 C C . SER A 1 99 ? 7.732 10.009 -1.406 1.00 83.56 99 SER A C 1
ATOM 753 O O . SER A 1 99 ? 8.784 10.221 -0.811 1.00 83.56 99 SER A O 1
ATOM 755 N N . ALA A 1 100 ? 7.146 8.807 -1.409 1.00 81.88 100 ALA A N 1
ATOM 756 C CA . ALA A 1 100 ? 7.673 7.671 -0.659 1.00 81.88 100 ALA A CA 1
ATOM 757 C C . ALA A 1 100 ? 9.098 7.294 -1.097 1.00 81.88 100 ALA A C 1
ATOM 759 O O . ALA A 1 100 ? 9.945 7.066 -0.238 1.00 81.88 100 ALA A O 1
ATOM 760 N N . THR A 1 101 ? 9.403 7.290 -2.404 1.00 81.69 101 THR A N 1
ATOM 761 C CA . THR A 1 101 ? 10.767 6.990 -2.885 1.00 81.69 101 THR A CA 1
ATOM 762 C C . THR A 1 101 ? 11.813 8.004 -2.421 1.00 81.69 101 THR A C 1
ATOM 764 O O . THR A 1 101 ? 12.966 7.631 -2.224 1.00 81.69 101 THR A O 1
ATOM 767 N N . LEU A 1 102 ? 11.419 9.263 -2.210 1.00 77.44 102 LEU A N 1
ATOM 768 C CA . LEU A 1 102 ? 12.303 10.299 -1.671 1.00 77.44 102 LEU A CA 1
ATOM 769 C C . LEU A 1 102 ? 12.504 10.133 -0.159 1.00 77.44 102 LEU A C 1
ATOM 771 O O . LEU A 1 102 ? 13.607 10.341 0.341 1.00 77.44 102 LEU A O 1
ATOM 775 N N . SER A 1 103 ? 11.461 9.708 0.557 1.00 70.62 103 SER A N 1
ATOM 776 C CA . SER A 1 103 ? 11.497 9.508 2.008 1.00 70.62 103 SER A CA 1
ATOM 777 C C . SER A 1 103 ? 12.264 8.261 2.455 1.00 70.62 103 SER A C 1
ATOM 779 O O . SER A 1 103 ? 12.616 8.169 3.624 1.00 70.62 103 SER A O 1
ATOM 781 N N . ILE A 1 104 ? 12.574 7.317 1.559 1.00 70.19 104 ILE A N 1
ATOM 782 C CA . ILE A 1 104 ? 13.369 6.113 1.888 1.00 70.19 104 ILE A CA 1
ATOM 783 C C . ILE A 1 104 ? 14.772 6.463 2.411 1.00 70.19 104 ILE A C 1
ATOM 785 O O . ILE A 1 104 ? 15.372 5.679 3.142 1.00 70.19 104 ILE A O 1
ATOM 789 N N . PHE A 1 105 ? 15.282 7.652 2.087 1.00 69.00 105 PHE A N 1
ATOM 790 C CA . PHE A 1 105 ? 16.568 8.148 2.582 1.00 69.00 105 PHE A CA 1
ATOM 791 C C . PHE A 1 105 ? 16.441 9.083 3.800 1.00 69.00 105 PHE A C 1
ATOM 793 O O . PHE A 1 105 ? 17.432 9.690 4.201 1.00 69.00 105 PHE A O 1
ATOM 800 N N . SER A 1 106 ? 15.247 9.203 4.396 1.00 50.25 106 SER A N 1
ATOM 801 C CA . SER A 1 106 ? 14.980 10.017 5.591 1.00 50.25 106 SER A CA 1
ATOM 802 C C . SER A 1 106 ? 14.374 9.177 6.724 1.00 50.25 106 SER A C 1
ATOM 804 O O . SER A 1 106 ? 13.393 8.471 6.507 1.00 50.25 106 SER A O 1
ATOM 806 N N . GLU A 1 107 ? 14.924 9.271 7.935 1.00 42.25 107 GLU A N 1
ATOM 807 C CA . GLU A 1 107 ? 14.423 8.574 9.133 1.00 42.25 107 GLU A CA 1
ATOM 808 C C . GLU A 1 107 ? 13.269 9.336 9.811 1.00 42.25 107 GLU A C 1
ATOM 810 O O . GLU A 1 107 ? 13.299 10.564 9.887 1.00 42.25 107 GLU A O 1
ATOM 815 N N . PHE A 1 108 ? 12.280 8.616 10.364 1.00 42.91 108 PHE A N 1
ATOM 816 C CA . PHE A 1 108 ? 11.251 9.183 11.250 1.00 42.91 108 PHE A CA 1
ATOM 817 C C . PHE A 1 108 ? 10.868 8.232 12.396 1.00 42.91 108 PHE A C 1
ATOM 819 O O . PHE A 1 108 ? 10.730 7.026 12.198 1.00 42.91 108 PHE A O 1
ATOM 826 N N . SER A 1 109 ? 10.632 8.818 13.577 1.00 33.78 109 SER A N 1
ATOM 827 C CA . SER A 1 109 ? 10.227 8.152 14.826 1.00 33.78 109 SER A CA 1
ATOM 828 C C . SER A 1 109 ? 8.781 8.504 15.196 1.00 33.78 109 SER A C 1
ATOM 830 O O . SER A 1 109 ? 8.399 9.672 15.134 1.00 33.78 109 SER A O 1
ATOM 832 N N . SER A 1 110 ? 7.983 7.524 15.633 1.00 35.38 110 SER A N 1
ATOM 833 C CA . SER A 1 110 ? 6.588 7.712 16.070 1.00 35.38 110 SER A CA 1
ATOM 834 C C . SER A 1 110 ? 6.430 7.689 17.597 1.00 35.38 110 SER A C 1
ATOM 836 O O . SER A 1 110 ? 6.986 6.815 18.264 1.00 35.38 110 SER A O 1
ATOM 838 N N . SER A 1 111 ? 5.616 8.599 18.142 1.00 29.47 111 SER A N 1
ATOM 839 C CA . SER A 1 111 ? 5.190 8.667 19.549 1.00 29.47 111 SER A CA 1
ATOM 840 C C . SER A 1 111 ? 3.758 8.128 19.735 1.00 29.47 111 SER A C 1
ATOM 842 O O . SER A 1 111 ? 2.885 8.372 18.907 1.00 29.47 111 SER A O 1
ATOM 844 N N . GLY A 1 112 ? 3.520 7.362 20.809 1.00 32.91 112 GLY A N 1
ATOM 845 C CA . GLY A 1 112 ? 2.242 6.679 21.091 1.00 32.91 112 GLY A CA 1
ATOM 846 C C . GLY A 1 112 ? 1.279 7.437 22.020 1.00 32.91 112 GLY A C 1
ATOM 847 O O . GLY A 1 112 ? 1.703 8.354 22.725 1.00 32.91 112 GLY A O 1
ATOM 848 N N . SER A 1 113 ? -0.014 7.056 22.039 1.00 30.66 113 SER A N 1
ATOM 849 C CA . SER A 1 113 ? -1.085 7.523 22.973 1.00 30.66 113 SER A CA 1
ATOM 850 C C . SER A 1 113 ? -2.325 6.530 22.998 1.00 30.66 113 SER A C 1
ATOM 852 O O . SER A 1 113 ? -2.231 5.535 22.285 1.00 30.66 113 SER A O 1
ATOM 854 N N . PRO A 1 114 ? -3.430 6.690 23.804 1.00 41.72 114 PRO A N 1
ATOM 855 C CA . PRO A 1 114 ? -4.251 5.654 24.533 1.00 41.72 114 PRO A CA 1
ATOM 856 C C . PRO A 1 114 ? -5.783 5.608 24.127 1.00 41.72 114 PRO A C 1
ATOM 858 O O . PRO A 1 114 ? -6.092 6.110 23.056 1.00 41.72 114 PRO A O 1
ATOM 861 N N . LYS A 1 115 ? -6.833 5.211 24.919 1.00 38.50 115 LYS A N 1
ATOM 862 C CA . LYS A 1 115 ? -7.342 3.845 25.282 1.00 38.50 115 LYS A CA 1
ATOM 863 C C . LYS A 1 115 ? -8.853 3.574 24.772 1.00 38.50 115 LYS A C 1
ATOM 865 O O . LYS A 1 115 ? -9.635 4.465 25.069 1.00 38.50 115 LYS A O 1
ATOM 870 N N . VAL A 1 116 ? -9.345 2.450 24.134 1.00 46.59 116 VAL A N 1
ATOM 871 C CA . VAL A 1 116 ? -10.768 2.081 23.675 1.00 46.59 116 VAL A CA 1
ATOM 872 C C . VAL A 1 116 ? -11.113 0.537 23.495 1.00 46.59 116 VAL A C 1
ATOM 874 O O . VAL A 1 116 ? -10.260 -0.235 23.103 1.00 46.59 116 VAL A O 1
ATOM 877 N N . SER A 1 117 ? -12.371 0.056 23.682 1.00 50.03 117 SER A N 1
ATOM 878 C CA . SER A 1 117 ? -12.867 -1.373 23.726 1.00 50.03 117 SER A CA 1
ATOM 879 C C . SER A 1 117 ? -12.863 -2.264 22.433 1.00 50.03 117 SER A C 1
ATOM 881 O O . SER A 1 117 ? -13.142 -1.792 21.337 1.00 50.03 117 SER A O 1
ATOM 883 N N . ASN A 1 118 ? -12.648 -3.593 22.591 1.00 56.25 118 ASN A N 1
ATOM 884 C CA . ASN A 1 118 ? -12.182 -4.600 21.590 1.00 56.25 118 ASN A CA 1
ATOM 885 C C . ASN A 1 118 ? -13.268 -5.343 20.740 1.00 56.25 118 ASN A C 1
ATOM 887 O O . ASN A 1 118 ? -13.036 -5.686 19.581 1.00 56.25 118 ASN A O 1
ATOM 891 N N . GLN A 1 119 ? -14.474 -5.611 21.257 1.00 61.06 119 GLN A N 1
ATOM 892 C CA . GLN A 1 119 ? -15.375 -6.621 20.651 1.00 61.06 119 GLN A CA 1
ATOM 893 C C . GLN A 1 119 ? -16.013 -6.220 19.302 1.00 61.06 119 GLN A C 1
ATOM 895 O O . GLN A 1 119 ? -16.016 -7.030 18.374 1.00 61.06 119 GLN A O 1
ATOM 900 N N . THR A 1 120 ? -16.494 -4.984 19.145 1.00 70.69 120 THR A N 1
ATOM 901 C CA . THR A 1 120 ? -17.149 -4.507 17.906 1.00 70.69 120 THR A CA 1
ATOM 902 C C . THR A 1 120 ? -16.189 -4.452 16.713 1.00 70.69 120 THR A C 1
ATOM 904 O O . THR A 1 120 ? -16.539 -4.833 15.597 1.00 70.69 120 THR A O 1
ATOM 907 N N . LEU A 1 121 ? -14.941 -4.049 16.958 1.00 69.75 121 LEU A N 1
ATOM 908 C CA . LEU A 1 121 ? -13.896 -3.954 15.938 1.00 69.75 121 LEU A CA 1
ATOM 909 C C . LEU A 1 121 ? -13.550 -5.324 15.334 1.00 69.75 121 LEU A C 1
ATOM 911 O O . LEU A 1 121 ? -13.362 -5.451 14.122 1.00 69.75 121 LEU A O 1
ATOM 915 N N . SER A 1 122 ? -13.494 -6.360 16.178 1.00 71.25 122 SER A N 1
ATOM 916 C CA . SER A 1 122 ? -13.157 -7.717 15.744 1.00 71.25 122 SER A CA 1
ATOM 917 C C . SER A 1 122 ? -14.190 -8.316 14.785 1.00 71.25 122 SER A C 1
ATOM 919 O O . SER A 1 122 ? -13.823 -8.910 13.770 1.00 71.25 122 SER A O 1
ATOM 921 N N . GLY A 1 123 ? -15.482 -8.111 15.058 1.00 76.94 123 GLY A N 1
ATOM 922 C CA . GLY A 1 123 ? -16.562 -8.547 14.174 1.00 76.94 123 GLY A CA 1
ATOM 923 C C . GLY A 1 123 ? -16.476 -7.862 12.813 1.00 76.94 123 GLY A C 1
ATOM 924 O O . GLY A 1 123 ? -16.514 -8.532 11.781 1.00 76.94 123 GLY A O 1
ATOM 925 N N . LYS A 1 124 ? -16.252 -6.542 12.823 1.00 80.81 124 LYS A N 1
ATOM 926 C CA . LYS A 1 124 ? -16.196 -5.731 11.608 1.00 80.81 124 LYS A CA 1
ATOM 927 C C . LYS A 1 124 ? -15.089 -6.171 10.657 1.00 80.81 124 LYS A C 1
ATOM 929 O O . LYS A 1 124 ? -15.362 -6.467 9.501 1.00 80.81 124 LYS A O 1
ATOM 934 N N . ILE A 1 125 ? -13.848 -6.269 11.138 1.00 80.44 125 ILE A N 1
ATOM 935 C CA . ILE A 1 125 ? -12.691 -6.636 10.301 1.00 80.44 125 ILE A CA 1
ATOM 936 C C . ILE A 1 125 ? -12.880 -8.025 9.679 1.00 80.44 125 ILE A C 1
ATOM 938 O O . ILE A 1 125 ? -12.622 -8.195 8.489 1.00 80.44 125 ILE A O 1
ATOM 942 N N . ASN A 1 126 ? -13.380 -9.001 10.445 1.00 82.31 126 ASN A N 1
ATOM 943 C CA . ASN A 1 126 ? -13.605 -10.360 9.945 1.00 82.31 126 ASN A CA 1
ATOM 944 C C . ASN A 1 126 ? -14.631 -10.425 8.802 1.00 82.31 126 ASN A C 1
ATOM 946 O O . ASN A 1 126 ? -14.495 -11.270 7.917 1.00 82.31 126 ASN A O 1
ATOM 950 N N . GLU A 1 127 ? -15.617 -9.527 8.788 1.00 85.06 127 GLU A N 1
ATOM 951 C CA . GLU A 1 127 ? -16.577 -9.398 7.688 1.00 85.06 127 GLU A CA 1
ATOM 952 C C . GLU A 1 127 ? -15.935 -8.796 6.426 1.00 85.06 127 GLU A C 1
ATOM 954 O O . GLU A 1 127 ? -16.254 -9.205 5.307 1.00 85.06 127 GLU A O 1
ATOM 959 N N . LEU A 1 128 ? -14.993 -7.857 6.580 1.00 83.62 128 LEU A N 1
ATOM 960 C CA . LEU A 1 128 ? -14.352 -7.191 5.439 1.00 83.62 128 LEU A CA 1
ATOM 961 C C . LEU A 1 128 ? -13.408 -8.114 4.662 1.00 83.62 128 LEU A C 1
ATOM 963 O O . LEU A 1 128 ? -13.302 -7.983 3.442 1.00 83.62 128 LEU A O 1
ATOM 967 N N . ILE A 1 129 ? -12.742 -9.050 5.349 1.00 78.75 129 ILE A N 1
ATOM 968 C CA . ILE A 1 129 ? -11.750 -9.968 4.761 1.00 78.75 129 ILE A CA 1
ATOM 969 C C . ILE A 1 129 ? -12.286 -10.696 3.519 1.00 78.75 129 ILE A C 1
ATOM 971 O O . ILE A 1 129 ? -11.702 -10.519 2.451 1.00 78.75 129 ILE A O 1
ATOM 975 N N . PRO A 1 130 ? -13.386 -11.477 3.577 1.00 76.12 130 PRO A N 1
ATOM 976 C CA . PRO A 1 130 ? -13.875 -12.182 2.394 1.00 76.12 130 PRO A CA 1
ATOM 977 C C . PRO A 1 130 ? -14.250 -11.216 1.260 1.00 76.12 130 PRO A C 1
ATOM 979 O O . PRO A 1 130 ? -13.990 -11.500 0.093 1.00 76.12 130 PRO A O 1
ATOM 982 N N . ARG A 1 131 ? -14.780 -10.030 1.571 1.00 78.12 131 ARG A N 1
ATOM 983 C CA . ARG A 1 131 ? -15.126 -9.032 0.546 1.00 78.12 131 ARG A CA 1
ATOM 984 C C . ARG A 1 131 ? -13.874 -8.529 -0.190 1.00 78.12 131 ARG A C 1
ATOM 986 O O . ARG A 1 131 ? -13.915 -8.348 -1.404 1.00 78.12 131 ARG A O 1
ATOM 993 N N . ALA A 1 132 ? -12.754 -8.375 0.516 1.00 73.56 132 ALA A N 1
ATOM 994 C CA . ALA A 1 132 ? -11.466 -7.962 -0.046 1.00 73.56 132 ALA A CA 1
ATOM 995 C C . ALA A 1 132 ? -10.643 -9.100 -0.660 1.00 73.56 132 ALA A C 1
ATOM 997 O O . ALA A 1 132 ? -9.585 -8.839 -1.211 1.00 73.56 132 ALA A O 1
ATOM 998 N N . CYS A 1 133 ? -11.065 -10.357 -0.525 1.00 73.69 133 CYS A N 1
ATOM 999 C CA . CYS A 1 133 ? -10.397 -11.498 -1.156 1.00 73.69 133 CYS A CA 1
ATOM 1000 C C . CYS A 1 133 ? -11.141 -11.993 -2.404 1.00 73.69 133 CYS A C 1
ATOM 1002 O O . CYS A 1 133 ? -10.549 -12.692 -3.224 1.00 73.69 133 CYS A O 1
ATOM 1004 N N . PHE A 1 134 ? -12.435 -11.674 -2.530 1.00 70.12 134 PHE A N 1
ATOM 1005 C CA . PHE A 1 134 ? -13.330 -12.289 -3.515 1.00 70.12 134 PHE A CA 1
ATOM 1006 C C . PHE A 1 134 ? -14.139 -11.289 -4.377 1.00 70.12 134 PHE A C 1
ATOM 1008 O O . PHE A 1 134 ? -15.006 -11.727 -5.132 1.00 70.12 134 PHE A O 1
ATOM 1015 N N . SER A 1 135 ? -13.892 -9.972 -4.311 1.00 57.22 135 SER A N 1
ATOM 1016 C CA . SER A 1 135 ? -14.595 -8.964 -5.141 1.00 57.22 135 SER A CA 1
ATOM 1017 C C . SER A 1 135 ? -13.886 -8.658 -6.477 1.00 57.22 135 SER A C 1
ATOM 1019 O O . SER A 1 135 ? -12.716 -8.965 -6.660 1.00 57.22 135 SER A O 1
ATOM 1021 N N . SER A 1 136 ? -14.589 -8.071 -7.454 1.00 56.41 136 SER A N 1
ATOM 1022 C CA . SER A 1 136 ? -14.054 -7.597 -8.751 1.00 56.41 136 SER A CA 1
ATOM 1023 C C . SER A 1 136 ? -14.810 -6.311 -9.132 1.00 56.41 136 SER A C 1
ATOM 1025 O O . SER A 1 136 ? -16.027 -6.309 -8.933 1.00 56.41 136 SER A O 1
ATOM 1027 N N . PRO A 1 137 ? -14.175 -5.198 -9.585 1.00 52.97 137 PRO A N 1
ATOM 1028 C CA . PRO A 1 137 ? -12.949 -5.087 -10.392 1.00 52.97 137 PRO A CA 1
ATOM 1029 C C . PRO A 1 137 ? -11.735 -4.435 -9.690 1.00 52.97 137 PRO A C 1
ATOM 1031 O O . PRO A 1 137 ? -10.720 -4.186 -10.338 1.00 52.97 137 PRO A O 1
ATOM 1034 N N . ILE A 1 138 ? -11.800 -4.180 -8.377 1.00 54.22 138 ILE A N 1
ATOM 1035 C CA . ILE A 1 138 ? -10.654 -3.763 -7.541 1.00 54.22 138 ILE A CA 1
ATOM 1036 C C . ILE A 1 138 ? -10.516 -4.805 -6.418 1.00 54.22 138 ILE A C 1
ATOM 1038 O 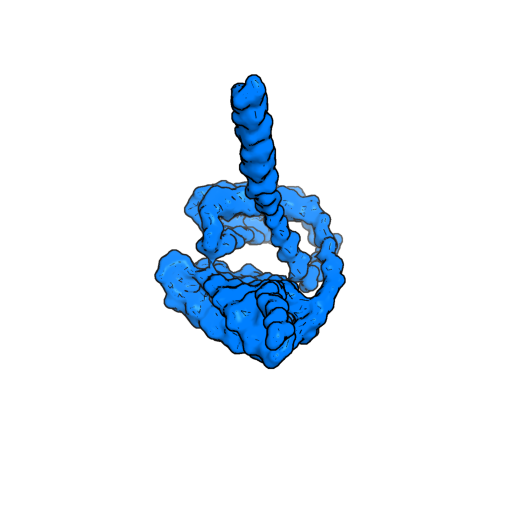O . ILE A 1 138 ? -11.013 -4.581 -5.318 1.00 54.22 138 ILE A O 1
ATOM 1042 N N . PRO A 1 139 ? -9.921 -5.985 -6.683 1.00 60.34 139 PRO A N 1
ATOM 1043 C CA . PRO A 1 139 ? -10.219 -7.194 -5.910 1.00 60.34 139 PRO A CA 1
ATOM 1044 C C . PRO A 1 139 ? -9.662 -7.241 -4.496 1.00 60.34 139 PRO A C 1
ATOM 1046 O O . PRO A 1 139 ? -9.910 -8.215 -3.804 1.00 60.34 139 PRO A O 1
ATOM 1049 N N . TYR A 1 140 ? -8.875 -6.246 -4.093 1.00 70.44 140 TYR A N 1
ATOM 1050 C CA . TYR A 1 140 ? -7.971 -6.363 -2.957 1.00 70.44 140 TYR A CA 1
ATOM 1051 C C . TYR A 1 140 ? -8.074 -5.204 -1.980 1.00 70.44 140 TYR A C 1
ATOM 1053 O O . TYR A 1 140 ? -7.173 -5.047 -1.174 1.00 70.44 140 TYR A O 1
ATOM 1061 N N . PHE A 1 141 ? -9.113 -4.373 -2.055 1.00 84.31 141 PHE A N 1
ATOM 1062 C CA . PHE A 1 141 ? -9.325 -3.245 -1.150 1.00 84.31 141 PHE A CA 1
ATOM 1063 C C . PHE A 1 141 ? -10.797 -3.174 -0.765 1.00 84.31 141 PHE A C 1
ATOM 1065 O O . PHE A 1 141 ? -11.664 -3.142 -1.637 1.00 84.31 141 PHE A O 1
ATOM 1072 N N . VAL A 1 142 ? -11.073 -3.113 0.533 1.00 86.25 142 VAL A N 1
ATOM 1073 C CA . VAL A 1 142 ? -12.413 -2.849 1.053 1.00 86.25 142 VAL A CA 1
ATOM 1074 C C . VAL A 1 142 ? -12.308 -1.817 2.157 1.00 86.25 142 VAL A C 1
ATOM 1076 O O . VAL A 1 142 ? -11.551 -1.984 3.110 1.00 86.25 142 VAL A O 1
ATOM 1079 N N . GLU A 1 143 ? -13.118 -0.778 2.023 1.00 86.94 143 GLU A N 1
ATOM 1080 C CA . GLU A 1 143 ? -13.384 0.213 3.052 1.00 86.94 143 GLU A CA 1
ATOM 1081 C C . GLU A 1 143 ? -14.842 0.069 3.491 1.00 86.94 143 GLU A C 1
ATOM 1083 O O . GLU A 1 143 ? -15.729 -0.131 2.660 1.00 86.94 143 GLU A O 1
ATOM 1088 N N . ASP A 1 144 ? -15.085 0.147 4.795 1.00 87.81 144 ASP A N 1
ATOM 1089 C CA . ASP A 1 144 ? -16.423 0.131 5.374 1.00 87.81 144 ASP A CA 1
ATOM 1090 C C . ASP A 1 144 ? -16.511 1.132 6.524 1.00 87.81 144 ASP A C 1
ATOM 1092 O O . ASP A 1 144 ? -15.544 1.324 7.269 1.00 87.81 144 ASP A O 1
ATOM 1096 N N . GLN A 1 145 ? -17.668 1.771 6.658 1.00 89.81 145 GLN A N 1
ATOM 1097 C CA . GLN A 1 145 ? -17.950 2.715 7.726 1.00 89.81 145 GLN A CA 1
ATOM 1098 C C . GLN A 1 145 ? -19.290 2.370 8.369 1.00 89.81 145 GLN A C 1
ATOM 1100 O O . GLN A 1 145 ? -20.301 2.221 7.685 1.00 89.81 145 GLN A O 1
ATOM 1105 N N . GLU A 1 146 ? -19.296 2.289 9.695 1.00 86.62 146 GLU A N 1
ATOM 1106 C CA . GLU A 1 146 ? -20.472 1.973 10.497 1.00 86.62 146 GLU A CA 1
ATOM 1107 C C . GLU A 1 146 ? -20.642 2.981 11.625 1.00 86.62 146 GLU A C 1
ATOM 1109 O O . GLU A 1 146 ? -19.682 3.321 12.316 1.00 86.62 146 GLU A O 1
ATOM 1114 N N . HIS A 1 147 ? -21.878 3.430 11.821 1.00 84.19 147 HIS A N 1
ATOM 1115 C CA . HIS A 1 147 ? -22.251 4.227 12.977 1.00 84.19 147 HIS A CA 1
ATOM 1116 C C . HIS A 1 147 ? -22.664 3.295 14.118 1.00 84.19 147 HIS A C 1
ATOM 1118 O O . HIS A 1 147 ? -23.654 2.570 14.004 1.00 84.19 147 HIS A O 1
ATOM 1124 N N . VAL A 1 148 ? -21.913 3.309 15.215 1.00 80.38 148 VAL A N 1
ATOM 1125 C CA . VAL A 1 148 ? -22.142 2.447 16.375 1.00 80.38 148 VAL A CA 1
ATOM 1126 C C . VAL A 1 148 ? -22.743 3.266 17.508 1.00 80.38 148 VAL A C 1
ATOM 1128 O O . VAL A 1 148 ? -22.138 4.220 17.995 1.00 80.38 148 VAL A O 1
ATOM 1131 N N . THR A 1 149 ? -23.922 2.855 17.970 1.00 77.88 149 THR A N 1
ATOM 1132 C CA . THR A 1 149 ? -24.605 3.445 19.128 1.00 77.88 149 THR A CA 1
ATOM 1133 C C . THR A 1 149 ? -24.493 2.527 20.341 1.00 77.88 149 THR A C 1
ATOM 1135 O O . THR A 1 149 ? -24.909 1.369 20.292 1.00 77.88 149 THR A O 1
ATOM 1138 N N . GLN A 1 150 ? -23.965 3.045 21.445 1.00 72.62 150 GLN A N 1
ATOM 1139 C CA . GLN A 1 150 ? -23.974 2.421 22.768 1.00 72.62 150 GLN A CA 1
ATOM 1140 C C . GLN A 1 150 ? -24.820 3.260 23.734 1.00 72.62 150 GLN A C 1
ATOM 1142 O O . GLN A 1 150 ? -25.166 4.401 23.445 1.00 72.62 150 GLN A O 1
ATOM 1147 N N . VAL A 1 151 ? -25.151 2.690 24.896 1.00 65.69 151 VAL A N 1
ATOM 1148 C CA . VAL A 1 151 ? -26.090 3.277 25.873 1.00 65.69 151 VAL A CA 1
ATOM 1149 C C . VAL A 1 151 ? -25.713 4.713 26.291 1.00 65.69 151 VAL A C 1
ATOM 1151 O O . VAL A 1 151 ? -26.605 5.512 26.554 1.00 65.69 151 VAL A O 1
ATOM 1154 N N . GLU A 1 152 ? -24.421 5.067 26.288 1.00 67.19 152 GLU A N 1
ATOM 1155 C CA . GLU A 1 152 ? -23.915 6.387 26.717 1.00 67.19 152 GLU A CA 1
ATOM 1156 C C . GLU A 1 152 ? -23.050 7.111 25.665 1.00 67.19 152 GLU A C 1
ATOM 1158 O O . GLU A 1 152 ? -22.525 8.193 25.927 1.00 67.19 152 GLU A O 1
ATOM 1163 N N . SER A 1 153 ? -22.857 6.538 24.473 1.00 72.69 153 SER A N 1
ATOM 1164 C CA . SER A 1 153 ? -22.002 7.140 23.443 1.00 72.69 153 SER A CA 1
ATOM 1165 C C . SER A 1 153 ? -22.358 6.671 22.036 1.00 72.69 153 SER A C 1
ATOM 1167 O O . SER A 1 153 ? -22.957 5.616 21.842 1.00 72.69 153 SER A O 1
ATOM 1169 N N . SER A 1 154 ? -21.972 7.456 21.032 1.00 78.31 154 SER A N 1
ATOM 1170 C CA . SER A 1 154 ? -22.013 7.028 19.634 1.00 78.31 154 SER A CA 1
ATOM 1171 C C . SER A 1 154 ? -20.704 7.383 18.943 1.00 78.31 154 SER A C 1
ATOM 1173 O O . SER A 1 154 ? -20.090 8.415 19.234 1.00 78.31 154 SER A O 1
ATOM 1175 N N . TYR A 1 155 ? -20.251 6.510 18.053 1.00 82.06 155 TYR A N 1
ATOM 1176 C CA . TYR A 1 155 ? -19.015 6.700 17.308 1.00 82.06 155 TYR A CA 1
ATOM 1177 C C . TYR A 1 155 ? -19.133 6.130 15.901 1.00 82.06 155 TYR A C 1
ATOM 1179 O O . TYR A 1 155 ? -19.847 5.159 15.664 1.00 82.06 155 TYR A O 1
ATOM 1187 N N . ASP A 1 156 ? -18.390 6.722 14.978 1.00 83.25 156 ASP A N 1
ATOM 1188 C CA . ASP A 1 156 ? -18.212 6.193 13.636 1.00 83.25 156 ASP A CA 1
ATOM 1189 C C . ASP A 1 156 ? -16.955 5.324 13.617 1.00 83.25 156 ASP A C 1
ATOM 1191 O O . ASP A 1 156 ? -15.856 5.785 13.943 1.00 83.25 156 ASP A O 1
ATOM 1195 N N . LEU A 1 157 ? -17.120 4.056 13.250 1.00 83.69 157 LEU A N 1
ATOM 1196 C CA . LEU A 1 157 ? -16.036 3.113 13.017 1.00 83.69 157 LEU A CA 1
ATOM 1197 C C . LEU A 1 157 ? -15.797 3.005 11.516 1.00 83.69 157 LEU A C 1
ATOM 1199 O O . LEU A 1 157 ? -16.638 2.501 10.776 1.00 83.69 157 LEU A O 1
ATOM 1203 N N . LYS A 1 158 ? -14.620 3.438 11.076 1.00 87.69 158 LYS A N 1
ATOM 1204 C CA . LYS A 1 158 ? -14.123 3.246 9.719 1.00 87.69 158 LYS A CA 1
ATOM 1205 C C . LYS A 1 158 ? -13.055 2.159 9.728 1.00 87.69 158 LYS A C 1
ATOM 1207 O O . LYS A 1 158 ? -12.090 2.261 10.479 1.00 87.69 158 LYS A O 1
ATOM 1212 N N . ALA A 1 159 ? -13.199 1.142 8.892 1.00 87.06 159 ALA A N 1
ATOM 1213 C CA . ALA A 1 159 ? -12.240 0.051 8.773 1.00 87.06 159 ALA A CA 1
ATOM 1214 C C . ALA A 1 159 ? -11.852 -0.172 7.309 1.00 87.06 159 ALA A C 1
ATOM 1216 O O . ALA A 1 159 ? -12.679 -0.067 6.404 1.00 87.06 159 ALA A O 1
ATOM 1217 N N . ILE A 1 160 ? -10.574 -0.463 7.086 1.00 87.44 160 ILE A N 1
ATOM 1218 C CA . ILE A 1 160 ? -9.975 -0.681 5.774 1.00 87.44 160 ILE A CA 1
ATOM 121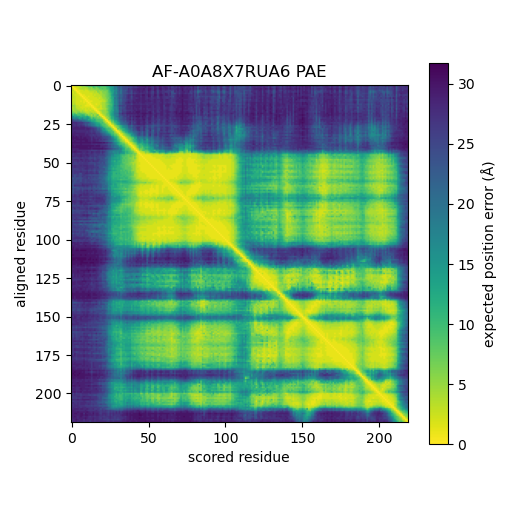9 C C . ILE A 1 160 ? -9.153 -1.966 5.833 1.00 87.44 160 ILE A C 1
ATOM 1221 O O . ILE A 1 160 ? -8.308 -2.141 6.712 1.00 87.44 160 ILE A O 1
ATOM 1225 N N . VAL A 1 161 ? -9.357 -2.841 4.855 1.00 89.56 161 VAL A N 1
ATOM 1226 C CA . VAL A 1 161 ? -8.498 -4.002 4.618 1.00 89.56 161 VAL A CA 1
ATOM 1227 C C . VAL A 1 161 ? -7.998 -3.976 3.183 1.00 89.56 161 VAL A C 1
ATOM 1229 O O . VAL A 1 161 ? -8.743 -3.632 2.260 1.00 89.56 161 VAL A O 1
ATOM 1232 N N . GLN A 1 162 ? -6.727 -4.320 2.986 1.00 89.94 162 GLN A N 1
ATOM 1233 C CA . GLN A 1 162 ? -6.136 -4.348 1.654 1.00 89.94 162 GLN A CA 1
ATOM 1234 C C . GLN A 1 162 ? -5.115 -5.478 1.496 1.00 89.94 162 GLN A C 1
ATOM 1236 O O . GLN A 1 162 ? -4.334 -5.729 2.404 1.00 89.94 162 GLN A O 1
ATOM 1241 N N . CYS A 1 163 ? -5.081 -6.130 0.338 1.00 88.81 163 CYS A N 1
ATOM 1242 C CA . CYS A 1 163 ? -4.047 -7.084 -0.062 1.00 88.81 163 CYS A CA 1
ATOM 1243 C C . CYS A 1 163 ? -3.262 -6.568 -1.268 1.00 88.81 163 CYS A C 1
ATOM 1245 O O . CYS A 1 163 ? -3.730 -5.727 -2.041 1.00 88.81 163 CYS A O 1
ATOM 1247 N N . SER A 1 164 ? -2.064 -7.107 -1.457 1.00 84.81 164 SER A N 1
ATOM 1248 C CA . SER A 1 164 ? -1.338 -6.929 -2.699 1.00 84.81 164 SER A CA 1
ATOM 1249 C C . SER A 1 164 ? -1.959 -7.798 -3.808 1.00 84.81 164 SER A C 1
ATOM 1251 O O . SER A 1 164 ? -2.308 -8.956 -3.559 1.00 84.81 164 SER A O 1
ATOM 1253 N N . PRO A 1 165 ? -2.095 -7.272 -5.039 1.00 84.19 165 PRO A N 1
ATOM 1254 C CA . PRO A 1 165 ? -2.707 -8.007 -6.145 1.00 84.19 165 PRO A CA 1
ATOM 1255 C C . PRO A 1 165 ? -1.995 -9.294 -6.576 1.00 84.19 165 PRO A C 1
ATOM 1257 O O . PRO A 1 165 ? -2.561 -10.070 -7.338 1.00 84.19 165 PRO A O 1
ATOM 1260 N N . ASP A 1 166 ? -0.758 -9.527 -6.129 1.00 83.88 166 ASP A N 1
ATOM 1261 C CA . ASP A 1 166 ? -0.028 -10.774 -6.381 1.00 83.88 166 ASP A CA 1
ATOM 1262 C C . ASP A 1 166 ? -0.468 -11.948 -5.495 1.00 83.88 166 ASP A C 1
ATOM 1264 O O . ASP A 1 166 ? -0.074 -13.082 -5.762 1.00 83.88 166 ASP A O 1
ATOM 1268 N N . LEU A 1 167 ? -1.280 -11.709 -4.460 1.00 84.06 167 LEU A N 1
ATOM 1269 C CA . LEU A 1 167 ? -1.841 -12.786 -3.653 1.00 84.06 167 LEU A CA 1
ATOM 1270 C C . LEU A 1 167 ? -3.100 -13.369 -4.301 1.00 84.06 167 LEU A C 1
ATOM 1272 O O . LEU A 1 167 ? -4.030 -12.650 -4.675 1.00 84.06 167 LEU A O 1
ATOM 1276 N N . ASP A 1 168 ? -3.175 -14.699 -4.349 1.00 85.00 168 ASP A N 1
ATOM 1277 C CA . ASP A 1 168 ? -4.447 -15.375 -4.592 1.00 85.00 168 ASP A CA 1
ATOM 1278 C C . ASP A 1 168 ? -5.411 -15.181 -3.398 1.00 85.00 168 ASP A C 1
ATOM 1280 O O . ASP A 1 168 ? -4.978 -14.841 -2.289 1.00 85.00 168 ASP A O 1
ATOM 1284 N N . PRO A 1 169 ? -6.722 -15.425 -3.576 1.00 82.81 169 PRO A N 1
ATOM 1285 C CA . PRO A 1 169 ? -7.710 -15.207 -2.520 1.00 82.81 169 PRO A CA 1
ATOM 1286 C C . PRO A 1 169 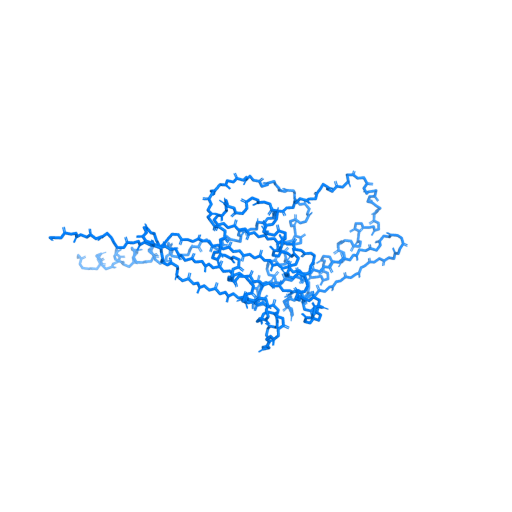? -7.439 -15.948 -1.20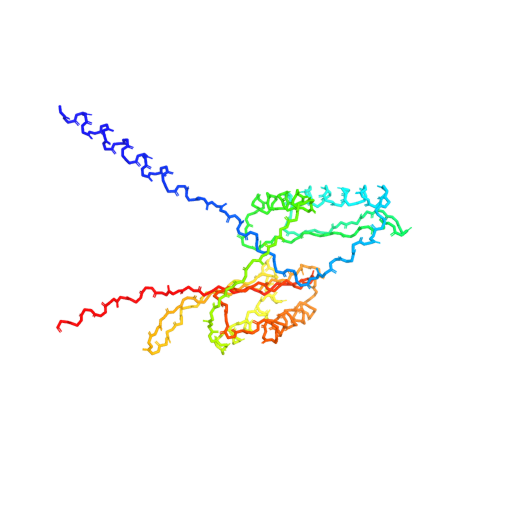1 1.00 82.81 169 PRO A C 1
ATOM 1288 O O . PRO A 1 169 ? -7.744 -15.420 -0.128 1.00 82.81 169 PRO A O 1
ATOM 1291 N N . ARG A 1 170 ? -6.856 -17.156 -1.238 1.00 82.38 170 ARG A N 1
ATOM 1292 C CA . ARG A 1 170 ? -6.551 -17.937 -0.024 1.00 82.38 170 ARG A CA 1
ATOM 1293 C C .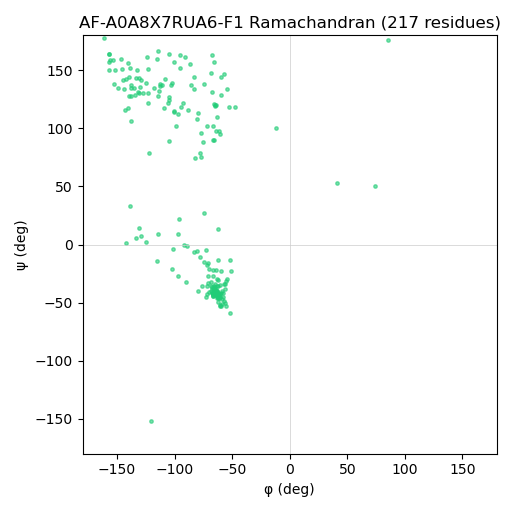 ARG A 1 170 ? -5.384 -17.314 0.727 1.00 82.38 170 ARG A C 1
ATOM 1295 O O . ARG A 1 170 ? -5.467 -17.137 1.942 1.00 82.38 170 ARG A O 1
ATOM 1302 N N . ASN A 1 171 ? -4.335 -16.945 0.002 1.00 85.25 171 ASN A N 1
ATOM 1303 C CA . ASN A 1 171 ? -3.158 -16.301 0.571 1.00 85.25 171 ASN A CA 1
ATOM 1304 C C . ASN A 1 171 ? -3.467 -14.881 1.073 1.00 85.25 171 ASN A C 1
ATOM 1306 O O . ASN A 1 171 ? -2.988 -14.495 2.138 1.00 85.25 171 ASN A O 1
ATOM 1310 N N . CYS A 1 172 ? -4.339 -14.139 0.385 1.00 87.44 172 CYS A N 1
ATOM 1311 C CA . CYS A 1 172 ? -4.858 -12.858 0.867 1.00 87.44 172 CYS A CA 1
ATOM 1312 C C . CYS A 1 172 ? -5.675 -13.032 2.160 1.00 87.44 172 CYS A C 1
ATOM 1314 O O . CYS A 1 172 ? -5.419 -12.333 3.141 1.00 87.44 172 CYS A O 1
ATOM 1316 N N . THR A 1 173 ? -6.572 -14.028 2.216 1.00 86.31 173 THR A N 1
ATOM 1317 C CA . THR A 1 173 ? -7.346 -14.341 3.434 1.00 86.31 173 THR A CA 1
ATOM 1318 C C . THR A 1 173 ? -6.424 -14.666 4.607 1.00 86.31 173 THR A C 1
ATOM 1320 O O . THR A 1 173 ? -6.622 -14.158 5.710 1.00 86.31 173 THR A O 1
ATOM 1323 N N . ALA A 1 174 ? -5.412 -15.509 4.383 1.00 86.88 174 ALA A N 1
ATOM 1324 C CA . ALA A 1 174 ? -4.444 -15.875 5.410 1.00 86.88 174 ALA A CA 1
ATOM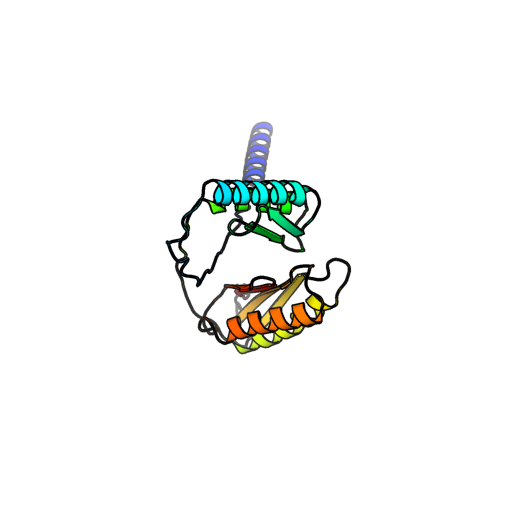 1325 C C . ALA A 1 174 ? -3.646 -14.655 5.894 1.00 86.88 174 ALA A C 1
ATOM 1327 O O . ALA A 1 174 ? -3.540 -14.447 7.100 1.00 86.88 174 ALA A O 1
ATOM 1328 N N . CYS A 1 175 ? -3.156 -13.817 4.973 1.00 86.00 175 CYS A N 1
ATOM 1329 C CA . CYS A 1 175 ? -2.423 -12.599 5.314 1.00 86.00 175 CYS A CA 1
ATOM 1330 C C . CYS A 1 175 ? -3.272 -11.656 6.173 1.00 86.00 175 CYS A C 1
ATOM 1332 O O . CYS A 1 175 ? -2.841 -11.256 7.251 1.00 86.00 175 CYS A O 1
ATOM 1334 N N . LEU A 1 176 ? -4.499 -11.341 5.740 1.00 88.00 176 LEU A N 1
ATOM 1335 C CA . LEU A 1 176 ? -5.380 -10.434 6.477 1.00 88.00 176 LEU A CA 1
ATOM 1336 C C . LEU A 1 176 ? -5.794 -10.999 7.836 1.00 88.00 176 LEU A C 1
ATOM 1338 O O . LEU A 1 176 ? -5.910 -10.236 8.789 1.00 88.00 176 LEU A O 1
ATOM 1342 N N . ARG A 1 177 ? -5.974 -12.321 7.958 1.00 86.19 177 ARG A N 1
ATOM 1343 C CA . ARG A 1 177 ? -6.230 -12.964 9.256 1.00 86.19 177 ARG A CA 1
ATOM 1344 C C . ARG A 1 177 ? -5.034 -12.870 10.189 1.00 86.19 177 ARG A C 1
ATOM 1346 O O . ARG A 1 177 ? -5.245 -12.586 11.357 1.00 86.19 177 ARG A O 1
ATOM 1353 N N . LEU A 1 178 ? -3.812 -13.067 9.695 1.00 81.38 178 LEU A N 1
ATOM 1354 C CA . LEU A 1 178 ? -2.598 -12.900 10.498 1.00 81.38 178 LEU A CA 1
ATOM 1355 C C . LEU A 1 178 ? -2.394 -11.437 10.906 1.00 81.38 178 LEU A C 1
ATOM 1357 O O . LEU A 1 178 ? -2.092 -11.170 12.061 1.00 81.38 178 LEU A O 1
ATOM 1361 N N . ALA A 1 179 ? -2.626 -10.486 9.999 1.00 80.31 179 ALA A N 1
ATOM 1362 C CA . ALA A 1 179 ? -2.572 -9.059 10.308 1.00 80.31 179 ALA A CA 1
ATOM 1363 C C . ALA A 1 179 ? -3.659 -8.646 11.314 1.00 80.31 179 ALA A C 1
ATOM 1365 O O . ALA A 1 179 ? -3.387 -7.859 12.215 1.00 80.31 179 ALA A O 1
ATOM 1366 N N . ALA A 1 180 ? -4.869 -9.202 11.205 1.00 79.69 180 ALA A N 1
ATOM 1367 C CA . ALA A 1 180 ? -5.949 -8.985 12.163 1.00 79.69 180 ALA A CA 1
ATOM 1368 C C . ALA A 1 180 ? -5.660 -9.661 13.511 1.00 79.69 180 ALA A C 1
ATOM 1370 O O . ALA A 1 180 ? -5.880 -9.051 14.543 1.00 79.69 180 ALA A O 1
ATOM 1371 N N . GLN A 1 181 ? -5.114 -10.879 13.529 1.00 73.06 181 GLN A N 1
ATOM 1372 C CA . GLN A 1 181 ? -4.646 -11.540 14.752 1.00 73.06 181 GLN A CA 1
ATOM 1373 C C . GLN A 1 181 ? -3.540 -10.741 15.417 1.00 73.06 181 GLN A C 1
ATOM 1375 O O . GLN A 1 181 ? -3.618 -10.493 16.605 1.00 73.06 181 GLN A O 1
ATOM 1380 N N . PHE A 1 182 ? -2.562 -10.258 14.655 1.00 70.69 182 PHE A N 1
ATOM 1381 C CA . PHE A 1 182 ? -1.535 -9.376 15.187 1.00 70.69 182 PHE A CA 1
ATOM 1382 C C . PHE A 1 182 ? -2.121 -8.060 15.684 1.00 70.69 182 PHE A C 1
ATOM 1384 O O . PHE A 1 182 ? -1.661 -7.554 16.692 1.00 70.69 182 PHE A O 1
ATOM 1391 N N . LEU A 1 183 ? -3.152 -7.528 15.025 1.00 69.38 183 LEU A N 1
ATOM 1392 C CA . LEU A 1 183 ? -3.918 -6.417 15.564 1.00 69.38 183 LEU A CA 1
ATOM 1393 C C . LEU A 1 183 ? -4.555 -6.821 16.903 1.00 69.38 183 LEU A C 1
ATOM 1395 O O . LEU A 1 183 ? -4.430 -6.054 17.834 1.00 69.38 183 LEU A O 1
ATOM 1399 N N . TYR A 1 184 ? -5.171 -8.002 17.038 1.00 66.75 184 TYR A N 1
ATOM 1400 C CA . TYR A 1 184 ? -5.816 -8.477 18.277 1.00 66.75 184 TYR A CA 1
ATOM 1401 C C . TYR A 1 184 ? -4.853 -8.799 19.426 1.00 66.75 184 TYR A C 1
ATOM 1403 O O . TYR A 1 184 ? -5.136 -8.462 20.580 1.00 66.75 184 TYR A O 1
ATOM 1411 N N . ASP A 1 185 ? -3.725 -9.415 19.101 1.00 64.94 185 ASP A N 1
ATOM 1412 C CA . ASP A 1 185 ? -2.753 -9.990 20.028 1.00 64.94 185 ASP A CA 1
ATOM 1413 C C . ASP A 1 185 ? -1.583 -9.026 20.301 1.00 64.94 185 ASP A C 1
ATOM 1415 O O . ASP A 1 185 ? -0.962 -9.065 21.366 1.00 64.94 185 ASP A O 1
ATOM 1419 N N . GLY A 1 186 ? -1.283 -8.136 19.352 1.00 59.53 186 GLY A N 1
ATOM 1420 C CA . GLY A 1 186 ? -0.176 -7.185 19.356 1.00 59.53 186 GLY A CA 1
ATOM 1421 C C . GLY A 1 186 ? -0.680 -5.745 19.424 1.00 59.53 186 GLY A C 1
ATOM 1422 O O . GLY A 1 186 ? -1.503 -5.309 18.632 1.00 59.53 186 GLY A O 1
ATOM 1423 N N . CYS A 1 187 ? -0.154 -4.988 20.387 1.00 52.78 187 CYS A N 1
ATOM 1424 C CA . CYS A 1 187 ? -0.556 -3.613 20.712 1.00 52.78 187 CYS A CA 1
ATOM 1425 C C . CYS A 1 187 ? -1.908 -3.473 21.435 1.00 52.78 187 CYS A C 1
ATOM 1427 O O . CYS A 1 187 ? -2.714 -2.629 21.067 1.00 52.78 187 CYS A O 1
ATOM 1429 N N . GLY A 1 188 ? -2.129 -4.226 22.524 1.00 47.66 188 GLY A N 1
ATOM 1430 C CA . GLY A 1 188 ? -3.033 -3.827 23.619 1.00 47.66 188 GLY A CA 1
ATOM 1431 C C . GLY A 1 188 ? -4.347 -3.168 23.177 1.00 47.66 188 GLY A C 1
ATOM 1432 O O . GLY A 1 188 ? -4.657 -2.066 23.641 1.00 47.66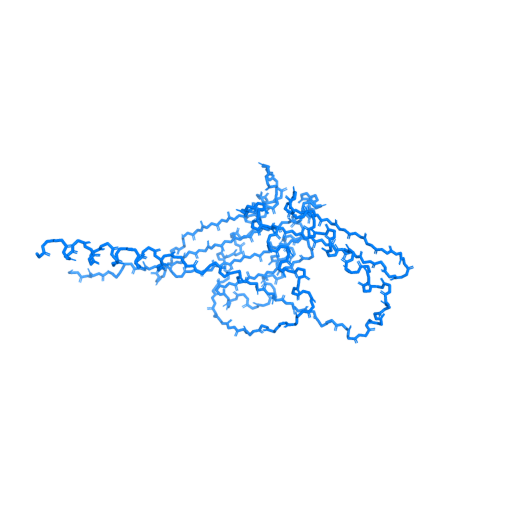 188 GLY A O 1
ATOM 1433 N N . LEU A 1 189 ? -5.086 -3.841 22.283 1.00 50.53 189 LEU A N 1
ATOM 1434 C CA . LEU A 1 189 ? -6.227 -3.325 21.506 1.00 50.53 189 LEU A CA 1
ATOM 1435 C C . LEU A 1 189 ? -7.337 -2.640 22.256 1.00 50.53 189 LEU A C 1
ATOM 1437 O O . LEU A 1 189 ? -8.163 -1.967 21.648 1.00 50.53 189 LEU A O 1
ATOM 1441 N N . ALA A 1 190 ? -7.356 -2.785 23.567 1.00 46.47 190 ALA A N 1
ATOM 1442 C CA . ALA A 1 190 ? -8.205 -1.978 24.394 1.00 46.47 190 ALA A CA 1
ATOM 1443 C C . ALA A 1 190 ? -7.855 -0.483 24.293 1.00 46.47 190 ALA A C 1
ATOM 1445 O O . ALA A 1 190 ? -8.311 0.225 25.186 1.00 46.47 190 ALA A O 1
ATOM 1446 N N . SER A 1 191 ? -7.049 0.001 23.311 1.00 53.16 191 SER A N 1
ATOM 1447 C CA . SER A 1 191 ? -6.355 1.273 23.446 1.00 53.16 191 SER A CA 1
ATOM 1448 C C . SER A 1 191 ? -6.135 2.277 22.299 1.00 53.16 191 SER A C 1
ATOM 1450 O O . SER A 1 191 ? -5.497 3.281 22.581 1.00 53.16 191 SER A O 1
ATOM 1452 N N . LEU A 1 192 ? -6.588 2.094 21.060 1.00 58.44 192 LEU A N 1
ATOM 1453 C CA . LEU A 1 192 ? -6.207 3.019 19.972 1.00 58.44 192 LEU A CA 1
ATOM 1454 C C . LEU A 1 192 ? -7.433 3.557 19.220 1.00 58.44 192 LEU A C 1
ATOM 1456 O O . LEU A 1 192 ? -8.273 2.771 18.789 1.00 58.44 192 LEU A O 1
ATOM 1460 N N . GLU A 1 193 ? -7.526 4.881 19.027 1.00 65.00 193 GLU A N 1
ATOM 1461 C CA . GLU A 1 193 ? -8.531 5.514 18.143 1.00 65.00 193 GLU A CA 1
ATOM 1462 C C . GLU A 1 193 ? -8.253 5.235 16.660 1.00 65.00 193 GLU A C 1
ATOM 1464 O O . GLU A 1 193 ? -9.149 5.321 15.823 1.00 65.00 193 GLU A O 1
ATOM 1469 N N . LEU A 1 194 ? -7.009 4.892 16.331 1.00 66.94 194 LEU A N 1
ATOM 1470 C CA . LEU A 1 194 ? -6.589 4.476 15.004 1.00 66.94 194 LEU A CA 1
ATOM 1471 C C . LEU A 1 194 ? -5.429 3.491 15.122 1.00 66.94 194 LEU A C 1
ATOM 1473 O O . LEU A 1 194 ? -4.477 3.744 15.858 1.00 66.94 194 LEU A O 1
ATOM 1477 N N . ALA A 1 195 ? -5.483 2.400 14.364 1.00 70.00 195 ALA A N 1
ATOM 1478 C CA . ALA A 1 195 ? -4.348 1.500 14.198 1.00 70.00 195 ALA A CA 1
ATOM 1479 C C . ALA A 1 195 ? -4.144 1.161 12.725 1.00 70.00 195 ALA A C 1
ATOM 1481 O O . ALA A 1 195 ? -5.095 1.116 11.940 1.00 70.00 195 ALA A O 1
ATOM 1482 N N . GLN A 1 196 ? -2.889 0.904 12.367 1.00 70.19 196 GLN A N 1
ATOM 1483 C CA . GLN A 1 196 ? -2.506 0.484 11.033 1.00 70.19 196 GLN A CA 1
ATOM 1484 C C . GLN A 1 196 ? -1.459 -0.624 11.121 1.00 70.19 196 GLN A C 1
ATOM 1486 O O . GLN A 1 196 ? -0.309 -0.367 11.452 1.00 70.19 196 GLN A O 1
ATOM 1491 N N . ILE A 1 197 ? -1.860 -1.857 10.824 1.00 70.44 197 ILE A N 1
ATOM 1492 C CA . ILE A 1 197 ? -0.962 -3.011 10.802 1.00 70.44 197 ILE A CA 1
ATOM 1493 C C . ILE A 1 197 ? -0.597 -3.312 9.357 1.00 70.44 197 ILE A C 1
ATOM 1495 O O . ILE A 1 197 ? -1.447 -3.703 8.553 1.00 70.44 197 ILE A O 1
ATOM 1499 N N . TYR A 1 198 ? 0.683 -3.126 9.049 1.00 67.75 198 TYR A N 1
ATOM 1500 C CA . TYR A 1 198 ? 1.274 -3.510 7.778 1.00 67.75 198 TYR A CA 1
ATOM 1501 C C . TYR A 1 198 ? 1.894 -4.896 7.915 1.00 67.75 198 TYR A C 1
ATOM 1503 O O . TYR A 1 198 ? 2.825 -5.103 8.688 1.00 67.75 198 TYR A O 1
ATOM 1511 N N . TYR A 1 199 ? 1.383 -5.841 7.141 1.00 71.25 199 TYR A N 1
ATOM 1512 C CA . TYR A 1 199 ? 2.075 -7.082 6.826 1.00 71.25 199 TYR A CA 1
ATOM 1513 C C . TYR A 1 199 ? 2.694 -6.952 5.431 1.00 71.25 199 TYR A C 1
ATOM 1515 O O . TYR A 1 199 ? 2.191 -6.175 4.616 1.00 71.25 199 TYR A O 1
ATOM 1523 N N . PRO A 1 200 ? 3.740 -7.729 5.093 1.00 73.88 200 PRO A N 1
ATOM 1524 C CA . PRO A 1 200 ? 4.478 -7.568 3.835 1.00 73.88 200 PRO A CA 1
ATOM 1525 C C . PRO A 1 200 ? 3.621 -7.530 2.556 1.00 73.88 200 PRO A C 1
ATOM 1527 O O . PRO A 1 200 ? 4.067 -7.022 1.530 1.00 73.88 200 PRO A O 1
ATOM 1530 N N . LYS A 1 201 ? 2.405 -8.092 2.596 1.00 82.50 201 LYS A N 1
ATOM 1531 C CA . LYS A 1 201 ? 1.487 -8.208 1.454 1.00 82.50 201 LYS A CA 1
ATOM 1532 C C . LYS A 1 201 ? 0.046 -7.798 1.763 1.00 82.50 201 LYS A C 1
ATOM 1534 O O . LYS A 1 201 ? -0.827 -7.974 0.915 1.00 82.50 201 LYS A O 1
ATOM 1539 N N . CYS A 1 202 ? -0.235 -7.286 2.959 1.00 84.38 202 CYS A N 1
ATOM 1540 C CA . CYS A 1 202 ? -1.585 -6.875 3.322 1.00 84.38 202 CYS A CA 1
ATOM 1541 C C . CYS A 1 202 ? -1.604 -5.840 4.448 1.00 84.38 202 CYS A C 1
ATOM 1543 O O . CYS A 1 202 ? -0.629 -5.633 5.162 1.00 84.38 202 CYS A O 1
ATOM 1545 N N . LEU A 1 203 ? -2.746 -5.185 4.587 1.00 85.44 203 LEU A N 1
ATOM 1546 C CA . LEU A 1 203 ? -2.984 -4.066 5.473 1.00 85.44 203 LEU A CA 1
ATOM 1547 C C . LEU A 1 203 ? -4.311 -4.275 6.196 1.00 85.44 203 LEU A C 1
ATOM 1549 O O . LEU A 1 203 ? -5.325 -4.567 5.558 1.00 85.44 203 LEU A O 1
ATOM 1553 N N . VAL A 1 204 ? -4.307 -4.028 7.502 1.00 82.56 204 VAL A N 1
ATOM 1554 C CA . VAL A 1 204 ? -5.518 -3.833 8.303 1.00 82.56 204 VAL A CA 1
ATOM 1555 C C . VAL A 1 204 ? -5.411 -2.470 8.976 1.00 82.56 204 VAL A C 1
ATOM 1557 O O . VAL A 1 204 ? -4.453 -2.196 9.697 1.00 82.56 204 VAL A O 1
ATOM 1560 N N . ASN A 1 205 ? -6.378 -1.598 8.718 1.00 84.81 205 ASN A N 1
ATOM 1561 C CA . ASN A 1 205 ? -6.451 -0.261 9.290 1.00 84.81 205 ASN A CA 1
ATOM 1562 C C . ASN A 1 205 ? -7.848 -0.014 9.862 1.00 84.81 205 ASN A C 1
ATOM 1564 O O . ASN A 1 205 ? -8.847 -0.439 9.280 1.00 84.81 205 ASN A O 1
ATOM 1568 N N . TYR A 1 206 ? -7.927 0.694 10.982 1.00 81.12 206 TYR A N 1
ATOM 1569 C CA . TYR A 1 206 ? -9.194 1.229 11.462 1.00 81.12 206 TYR A CA 1
ATOM 1570 C C . TYR A 1 206 ? -9.022 2.631 12.038 1.00 81.12 206 TYR A C 1
ATOM 1572 O O . TYR A 1 206 ? -7.937 3.008 12.482 1.00 81.12 206 TYR A O 1
ATOM 1580 N N . LYS A 1 207 ? -10.120 3.383 12.051 1.00 83.75 207 LYS A N 1
ATOM 1581 C CA . LYS A 1 207 ? -10.268 4.689 12.681 1.00 83.75 207 LYS A CA 1
ATOM 1582 C C . LYS A 1 207 ? -11.619 4.764 13.380 1.00 83.75 207 LYS A C 1
ATOM 1584 O O . LYS A 1 207 ? -12.640 4.431 12.787 1.00 83.75 207 LYS A O 1
ATOM 1589 N N . ILE A 1 208 ? -11.627 5.262 14.603 1.00 76.81 208 ILE A N 1
ATOM 1590 C CA . ILE A 1 208 ? -12.827 5.592 15.364 1.00 76.81 208 ILE A CA 1
ATOM 1591 C C . ILE A 1 208 ? -12.932 7.115 15.437 1.00 76.81 208 ILE A C 1
ATOM 1593 O O . ILE A 1 208 ? -11.929 7.828 15.497 1.00 76.81 208 ILE A O 1
ATOM 1597 N N . SER A 1 209 ? -14.142 7.653 15.363 1.00 82.38 209 SER A N 1
ATOM 1598 C CA . SER A 1 209 ? -14.393 9.086 15.531 1.00 82.38 209 SER A CA 1
ATOM 1599 C C . SER A 1 209 ? -15.660 9.284 16.350 1.00 82.38 209 SER A C 1
ATOM 1601 O O . SER A 1 209 ? -16.692 8.697 16.040 1.00 82.38 209 SER A O 1
ATOM 1603 N N . ALA A 1 210 ? -15.584 10.081 17.418 1.00 77.19 210 ALA A N 1
ATOM 1604 C CA . ALA A 1 210 ? -16.757 10.394 18.228 1.00 77.19 210 ALA A CA 1
ATOM 1605 C C . ALA A 1 210 ? -17.813 11.089 17.359 1.00 77.19 210 ALA A C 1
ATOM 1607 O O . ALA A 1 210 ? -17.509 12.071 16.675 1.00 77.19 210 ALA A O 1
ATOM 1608 N N . SER A 1 211 ? -19.047 10.592 17.395 1.00 65.06 211 SER A N 1
ATOM 1609 C CA . SER A 1 211 ? -20.158 11.249 16.715 1.00 65.06 211 SER A CA 1
ATOM 1610 C C . SER A 1 211 ? -20.733 12.320 17.642 1.00 65.06 211 SER A C 1
ATOM 1612 O O . SER A 1 211 ? -20.848 12.113 18.853 1.00 65.06 211 SER A O 1
ATOM 1614 N N . GLN A 1 212 ? -21.050 13.505 17.114 1.00 54.81 212 GLN A N 1
ATOM 1615 C CA . GLN A 1 212 ? -21.635 14.576 17.921 1.00 54.81 212 GLN A CA 1
ATOM 1616 C C . GLN A 1 212 ? -23.036 14.151 18.377 1.00 54.81 212 GLN A C 1
ATOM 1618 O O . GLN A 1 212 ? -23.992 14.235 17.610 1.00 54.81 212 GLN A O 1
ATOM 1623 N N . SER A 1 213 ? -23.185 13.727 19.635 1.00 47.22 213 SER A N 1
ATOM 1624 C CA . SER A 1 213 ? -24.516 13.569 20.217 1.00 47.22 213 SER A CA 1
ATOM 1625 C C . SER A 1 213 ? -25.177 14.947 20.273 1.00 47.22 213 SER A C 1
ATOM 1627 O O . SER A 1 213 ? -24.669 15.852 20.948 1.00 47.22 213 SER A O 1
ATOM 1629 N N . LEU A 1 214 ? -26.314 15.116 19.596 1.00 41.97 214 LEU A N 1
ATOM 1630 C CA . LEU A 1 214 ? -27.244 16.204 19.884 1.00 41.97 214 LEU A CA 1
ATOM 1631 C C . LEU A 1 214 ? -27.457 16.241 21.399 1.00 41.97 214 LEU A C 1
ATOM 1633 O O . LEU A 1 214 ? -27.912 15.261 21.990 1.00 41.97 214 LEU A O 1
ATOM 1637 N N . ARG A 1 215 ? -27.080 17.358 22.037 1.00 37.91 215 ARG A N 1
ATOM 1638 C CA . ARG A 1 215 ? -27.430 17.608 23.435 1.00 37.91 215 ARG A CA 1
ATOM 1639 C C . ARG A 1 215 ? -28.939 17.438 23.540 1.00 37.91 215 ARG A C 1
ATOM 1641 O O . ARG A 1 215 ? -29.676 18.183 22.898 1.00 37.91 215 ARG A O 1
ATOM 1648 N N . VAL A 1 216 ? -29.381 16.473 24.338 1.00 40.97 216 VAL A N 1
ATOM 1649 C CA . VAL A 1 216 ? -30.767 16.407 24.790 1.00 40.97 216 VAL A CA 1
ATOM 1650 C C . VAL A 1 216 ? -31.003 17.684 25.589 1.00 40.97 216 VAL A C 1
ATOM 1652 O O . VAL A 1 216 ? -30.590 17.803 26.742 1.00 40.97 216 VAL A O 1
ATOM 1655 N N . ILE A 1 217 ? -31.600 18.685 24.946 1.00 42.91 217 ILE A N 1
ATOM 1656 C CA . ILE A 1 217 ? -32.212 19.804 25.646 1.00 42.91 217 ILE A CA 1
ATOM 1657 C C . ILE A 1 217 ? -33.516 19.219 26.188 1.00 42.91 217 ILE A C 1
ATOM 1659 O O . ILE A 1 217 ? -34.525 19.198 25.490 1.00 42.91 217 ILE A O 1
ATOM 1663 N N . ASN A 1 218 ? -33.460 18.630 27.384 1.00 34.53 218 ASN A N 1
ATOM 1664 C CA . ASN A 1 218 ? -34.677 18.332 28.131 1.00 34.53 218 ASN A CA 1
ATOM 1665 C C . ASN A 1 218 ? -35.334 19.685 28.436 1.00 34.53 218 ASN A C 1
ATOM 1667 O O . ASN A 1 218 ? -34.766 20.486 29.182 1.00 34.53 218 ASN A O 1
ATOM 1671 N N . GLY A 1 219 ? -36.459 19.951 27.771 1.00 35.91 219 GLY A N 1
ATOM 1672 C CA . GLY A 1 219 ? -37.416 20.995 28.132 1.00 35.91 219 GLY A CA 1
ATOM 1673 C C . GLY A 1 219 ? -38.459 20.454 29.093 1.00 35.91 219 GLY A C 1
ATOM 1674 O O . GLY A 1 219 ? -38.718 19.230 29.037 1.00 35.91 219 GLY A O 1
#

Nearest PDB structures (foldseek):
  6gre-assembly1_A  TM=6.443E-01  e=6.374E-10  Arabidopsis thaliana
  6gre-assembly2_B  TM=6.000E-01  e=9.101E-10  Arabidopsis thaliana
  3a2e-assembly2_B  TM=6.825E-01  e=4.524E-04  Ginkgo biloba
  6e95-assembly1_A  TM=2.289E-01  e=1.815E-01  Saccharomyces cerevisiae S288C
  4gvs-assembly1_C  TM=4.617E-01  e=4.217E+00  Archaeoglobus fulgidus DSM 4304

Organism: Brassica carinata (NCBI:txid52824)

Mean predicted aligned error: 14.81 Å

Foldseek 3Di:
DVVVVVVVVVVVVVVVVVVPPDDPDPPPDDDDPDDDPPDDPCDPQLVVQLVVQLVVQLVCLLPDQKDKDWDDDPPSIDIDMGHHALPDDSVVSSVVSVVVSVCVPPDDDDDDFWFADDDVVLVVLLVVLLCLQPDPDSNFKDWDWDWDDDPPFIKIKIKMKGFAPPDHSVRSSVQSVVQSVCCVVPDHVRIDQWDWGDDPTMIIIMHMGTDDPDPPPPD

InterPro domains:
  IPR002902 Gnk2-homologous domain [PF01657] (33-102)
  IPR002902 Gnk2-homologous domain [PF01657] (149-207)
  IPR002902 Gnk2-homologous domain [PS51473] (28-130)
  IPR038408 Gnk2-homologous domain superfamily [G3DSA:3.30.430.20] (26-120)

Sequence (219 aa):
MTRIITHFAIVLFCFFLFSLQTISQSAQMSSGCDQVPDNFNKSSSYQSNIETVLSTLRDRSAHGSYANATAGLSPNTVYGMFLCRGDISRASCSNCVHSATLSIFSEFSSSGSPKVSNQTLSGKINELIPRACFSSPIPYFVEDQEHVTQVESSYDLKAIVQCSPDLDPRNCTACLRLAAQFLYDGCGLASLELAQIYYPKCLVNYKISASQSLRVING

Secondary structure (DSSP, 8-state):
-HHHHHHHHHHHHHHHHHHT-----------------S-----HHHHHHHHHHHHHHHHHHTT-SEEEEEE--TTS-EEEEEE--TTS-HHHHHHHHHHHHHHTTS---PPP-----SHHHHHHHHHHHHHHHH-SSSTTEEEEEEEEEETTEEEEEEEEEEE-TTS-HHHHHHHHHHHHHHHHHSS-STT-SEEEEEETTEEEEEEEEE--PPP----